Protein AF-A0A5K1JXD9-F1 (afdb_monomer_lite)

Structure (mmCIF, N/CA/C/O backbone):
data_AF-A0A5K1JXD9-F1
#
_entry.id   AF-A0A5K1JXD9-F1
#
loop_
_atom_site.group_PDB
_atom_site.id
_atom_site.type_symbol
_atom_site.label_atom_id
_atom_site.label_alt_id
_atom_site.label_comp_id
_atom_site.label_asym_id
_atom_site.label_entity_id
_atom_site.label_seq_id
_atom_site.pdbx_PDB_ins_code
_atom_site.Cartn_x
_atom_site.Cartn_y
_atom_site.Cartn_z
_atom_site.occupancy
_atom_site.B_iso_or_equiv
_atom_site.auth_seq_id
_atom_site.auth_comp_id
_atom_site.auth_asym_id
_atom_site.auth_atom_id
_atom_site.pdbx_PDB_model_num
ATOM 1 N N . MET A 1 1 ? 23.532 -21.808 -25.597 1.00 54.06 1 MET A N 1
ATOM 2 C CA . MET A 1 1 ? 23.989 -20.660 -26.412 1.00 54.06 1 MET A CA 1
ATOM 3 C C . MET A 1 1 ? 24.816 -19.744 -25.527 1.00 54.06 1 MET A C 1
ATOM 5 O O . MET A 1 1 ? 24.300 -19.252 -24.532 1.00 54.06 1 MET A O 1
ATOM 9 N N . GLN A 1 2 ? 26.101 -19.586 -25.829 1.00 61.72 2 GLN A N 1
ATOM 10 C CA . GLN A 1 2 ? 27.006 -18.708 -25.086 1.00 61.72 2 GLN A CA 1
ATOM 11 C C . GLN A 1 2 ? 26.697 -17.256 -25.489 1.00 61.72 2 GLN A C 1
ATOM 13 O O . GLN A 1 2 ? 26.647 -16.954 -26.680 1.00 61.72 2 GLN A O 1
ATOM 18 N N . ARG A 1 3 ? 26.396 -16.376 -24.523 1.00 70.69 3 ARG A N 1
ATOM 19 C CA . ARG A 1 3 ? 26.079 -14.965 -24.810 1.00 70.69 3 ARG A CA 1
ATOM 20 C C . ARG A 1 3 ? 27.354 -14.232 -25.271 1.00 70.69 3 ARG A C 1
ATOM 22 O O . ARG A 1 3 ? 28.419 -14.519 -24.723 1.00 70.69 3 ARG A O 1
ATOM 29 N N . PRO A 1 4 ? 27.272 -13.290 -26.229 1.00 80.38 4 PRO A N 1
ATOM 30 C CA . PRO A 1 4 ? 28.419 -12.483 -26.642 1.00 80.38 4 PRO A CA 1
ATOM 31 C C . PRO A 1 4 ? 29.090 -11.782 -25.453 1.00 80.38 4 PRO A C 1
ATOM 33 O O . PRO A 1 4 ? 28.401 -11.239 -24.590 1.00 80.38 4 PRO A O 1
ATOM 36 N N . LEU A 1 5 ? 30.429 -11.739 -25.438 1.00 80.62 5 LEU A N 1
ATOM 37 C CA . LEU A 1 5 ? 31.238 -11.077 -24.397 1.00 80.62 5 LEU A CA 1
ATOM 38 C C . LEU A 1 5 ? 30.811 -9.621 -24.147 1.00 80.62 5 LEU A C 1
ATOM 40 O O . LEU A 1 5 ? 30.834 -9.151 -23.017 1.00 80.62 5 LEU A O 1
ATOM 44 N N . GLN A 1 6 ? 30.345 -8.926 -25.185 1.00 80.12 6 GLN A N 1
ATOM 45 C CA . GLN A 1 6 ? 29.863 -7.544 -25.091 1.00 80.12 6 GLN A CA 1
ATOM 46 C C . GLN A 1 6 ? 28.667 -7.382 -24.140 1.00 80.12 6 GLN A C 1
ATOM 48 O O . GLN A 1 6 ? 28.511 -6.328 -23.531 1.00 80.12 6 GLN A O 1
ATOM 53 N N . LEU A 1 7 ? 27.847 -8.424 -23.962 1.00 83.38 7 LEU A N 1
ATOM 54 C CA . LEU A 1 7 ? 26.708 -8.386 -23.042 1.00 83.38 7 LEU A CA 1
ATOM 55 C C . LEU A 1 7 ? 27.128 -8.565 -21.577 1.00 83.38 7 LEU A C 1
ATOM 57 O O . LEU A 1 7 ? 26.349 -8.240 -20.686 1.00 83.38 7 LEU A O 1
ATOM 61 N N . GLN A 1 8 ? 28.349 -9.043 -21.310 1.00 84.00 8 GLN A N 1
ATOM 62 C CA . GLN A 1 8 ? 28.846 -9.202 -19.938 1.00 84.00 8 GLN A CA 1
ATOM 63 C C . GLN A 1 8 ? 29.062 -7.858 -19.233 1.00 84.00 8 GLN A C 1
ATOM 65 O O . GLN A 1 8 ? 28.987 -7.809 -18.010 1.00 84.00 8 GLN A O 1
ATOM 70 N N . ILE A 1 9 ? 29.251 -6.767 -19.985 1.00 88.38 9 ILE A N 1
ATOM 71 C CA . ILE A 1 9 ? 29.409 -5.406 -19.440 1.00 88.38 9 ILE A CA 1
ATOM 72 C C . ILE A 1 9 ? 28.172 -4.988 -18.622 1.00 88.38 9 ILE A C 1
ATOM 74 O O . ILE A 1 9 ? 28.294 -4.246 -17.650 1.00 88.38 9 ILE A O 1
ATOM 78 N N . TYR A 1 10 ? 26.992 -5.516 -18.961 1.00 87.88 10 TYR A N 1
ATOM 79 C CA . TYR A 1 10 ? 25.736 -5.221 -18.265 1.00 87.88 10 TYR A CA 1
ATOM 80 C C . TYR A 1 10 ? 25.494 -6.069 -17.009 1.00 87.88 10 TYR A C 1
ATOM 82 O O . TYR A 1 10 ? 24.549 -5.800 -16.279 1.00 87.88 10 TYR A O 1
ATOM 90 N N . ASN A 1 11 ? 26.352 -7.050 -16.714 1.00 88.25 11 ASN A N 1
ATOM 91 C CA . ASN A 1 11 ? 26.303 -7.824 -15.467 1.00 88.25 11 ASN A CA 1
ATOM 92 C C . ASN A 1 11 ? 27.212 -7.198 -14.397 1.00 88.25 11 ASN A C 1
ATOM 94 O O . ASN A 1 11 ? 27.961 -7.890 -13.708 1.00 88.25 11 ASN A O 1
ATOM 98 N N . THR A 1 12 ? 27.205 -5.872 -14.313 1.00 91.69 12 THR A N 1
ATOM 99 C CA . THR A 1 12 ? 28.016 -5.091 -13.376 1.00 91.69 12 THR A CA 1
ATOM 100 C C . THR A 1 12 ? 27.122 -4.057 -12.692 1.00 91.69 12 THR A C 1
ATOM 102 O O . THR A 1 12 ? 26.125 -3.639 -13.284 1.00 91.69 12 THR A O 1
ATOM 105 N N . PRO A 1 13 ? 27.450 -3.606 -11.469 1.00 90.56 13 PRO A N 1
ATOM 106 C CA . PRO A 1 13 ? 26.684 -2.549 -10.797 1.00 90.56 13 PRO A CA 1
ATOM 107 C C . PRO A 1 13 ? 26.750 -1.204 -11.547 1.00 90.56 13 PRO A C 1
ATOM 109 O O . PRO A 1 13 ? 25.927 -0.318 -11.329 1.00 90.56 13 PRO A O 1
ATOM 112 N N . ASP A 1 14 ? 27.716 -1.069 -12.460 1.00 91.06 14 ASP A N 1
ATOM 113 C CA . ASP A 1 14 ? 27.956 0.098 -13.305 1.00 91.06 14 ASP A CA 1
ATOM 114 C C . ASP A 1 14 ? 27.178 0.099 -14.625 1.00 91.06 14 ASP A C 1
ATOM 116 O O . ASP A 1 14 ? 27.336 1.022 -15.432 1.00 91.06 14 ASP A O 1
ATOM 120 N N . ALA A 1 15 ? 26.354 -0.923 -14.860 1.00 93.38 15 ALA A N 1
ATOM 121 C CA . ALA A 1 15 ? 25.546 -1.024 -16.059 1.00 93.38 15 ALA A CA 1
ATOM 122 C C . ALA A 1 15 ? 24.636 0.204 -16.235 1.00 93.38 15 ALA A C 1
ATOM 124 O O . ALA A 1 15 ? 24.040 0.732 -15.294 1.00 93.38 15 ALA A O 1
ATOM 125 N N . ASP A 1 16 ? 24.516 0.651 -17.482 1.00 94.06 16 ASP A N 1
ATOM 126 C CA . ASP A 1 16 ? 23.660 1.775 -17.837 1.00 94.06 16 ASP A CA 1
ATOM 127 C C . ASP A 1 16 ? 22.189 1.330 -17.912 1.00 94.06 16 ASP A C 1
ATOM 129 O O . ASP A 1 16 ? 21.754 0.731 -18.901 1.00 94.06 16 ASP A O 1
ATOM 133 N N . VAL A 1 17 ? 21.435 1.610 -16.845 1.00 94.88 17 VAL A N 1
ATOM 134 C CA . VAL A 1 17 ? 20.018 1.243 -16.713 1.00 94.88 17 VAL A CA 1
ATOM 135 C C . VAL A 1 17 ? 19.140 1.921 -17.769 1.00 94.88 17 VAL A C 1
ATOM 137 O O . VAL A 1 17 ? 18.267 1.265 -18.334 1.00 94.88 17 VAL A O 1
ATOM 140 N N . GLU A 1 18 ? 19.392 3.186 -18.109 1.00 95.44 18 GLU A N 1
ATOM 141 C CA . GLU A 1 18 ? 18.625 3.905 -19.142 1.00 95.44 18 GLU A CA 1
ATOM 142 C C . GLU A 1 18 ? 18.765 3.238 -20.512 1.00 95.44 18 GLU A C 1
ATOM 144 O O . GLU A 1 18 ? 17.800 3.078 -21.273 1.00 95.44 18 GLU A O 1
ATOM 149 N N . ARG A 1 19 ? 19.980 2.773 -20.809 1.00 95.75 19 ARG A N 1
ATOM 150 C CA . ARG A 1 19 ? 20.248 2.005 -22.020 1.00 95.75 19 ARG A CA 1
ATOM 151 C C . ARG A 1 19 ? 19.562 0.641 -21.993 1.00 95.75 19 ARG A C 1
ATOM 153 O O . ARG A 1 19 ? 19.026 0.240 -23.023 1.00 95.75 19 ARG A O 1
ATOM 160 N N . LEU A 1 20 ? 19.546 -0.057 -20.855 1.00 96.62 20 LEU A N 1
ATOM 161 C CA . LEU A 1 20 ? 18.829 -1.332 -20.713 1.00 96.62 20 LEU A CA 1
ATOM 162 C C . LEU A 1 20 ? 17.314 -1.168 -20.909 1.00 96.62 20 LEU A C 1
ATOM 164 O O . LEU A 1 20 ? 16.728 -1.955 -21.650 1.00 96.62 20 LEU A O 1
ATOM 168 N N . LEU A 1 21 ? 16.705 -0.121 -20.337 1.00 97.44 21 LEU A N 1
ATOM 169 C CA . LEU A 1 21 ? 15.290 0.217 -20.552 1.00 97.44 21 LEU A CA 1
ATOM 170 C C . LEU A 1 21 ? 14.991 0.443 -22.039 1.00 97.44 21 LEU A C 1
ATOM 172 O O . LEU A 1 21 ? 14.072 -0.156 -22.591 1.00 97.44 21 LEU A O 1
ATOM 176 N N . THR A 1 22 ? 15.827 1.235 -22.712 1.00 97.75 22 THR A N 1
ATOM 177 C CA . THR A 1 22 ? 15.676 1.518 -24.148 1.00 97.75 22 THR A CA 1
ATOM 178 C C . THR A 1 22 ? 15.816 0.250 -25.000 1.00 97.75 22 THR A C 1
ATOM 180 O O . THR A 1 22 ? 15.078 0.057 -25.967 1.00 97.75 22 THR A O 1
ATOM 183 N N . ILE A 1 23 ? 16.757 -0.641 -24.658 1.00 96.94 23 ILE A N 1
ATOM 184 C CA . ILE A 1 23 ? 16.921 -1.924 -25.356 1.00 96.94 23 ILE A CA 1
ATOM 185 C C . ILE A 1 23 ? 15.680 -2.800 -25.158 1.00 96.94 23 ILE A C 1
ATOM 187 O O . ILE A 1 23 ? 15.204 -3.379 -26.134 1.00 96.94 23 ILE A O 1
ATOM 191 N N . ALA A 1 24 ? 15.142 -2.886 -23.940 1.00 98.00 24 ALA A N 1
ATOM 192 C CA . ALA A 1 24 ? 13.935 -3.656 -23.653 1.00 98.00 24 ALA A CA 1
ATOM 193 C C . ALA A 1 24 ? 12.730 -3.151 -24.466 1.00 98.00 24 ALA A C 1
ATOM 195 O O . ALA A 1 24 ? 12.113 -3.928 -25.191 1.00 98.00 24 ALA A O 1
ATOM 196 N N . GLU A 1 25 ? 12.467 -1.840 -24.460 1.00 97.94 25 GLU A N 1
ATOM 197 C CA . GLU A 1 25 ? 11.389 -1.222 -25.249 1.00 97.94 25 GLU A CA 1
ATOM 198 C C . GLU A 1 25 ? 11.527 -1.518 -26.752 1.00 97.94 25 GLU A C 1
ATOM 200 O O . GLU A 1 25 ? 10.571 -1.920 -27.419 1.00 97.94 25 GLU A O 1
ATOM 205 N N . MET A 1 26 ? 12.733 -1.348 -27.300 1.00 98.12 26 MET A N 1
ATOM 206 C CA . MET A 1 26 ? 12.994 -1.579 -28.722 1.00 98.12 26 MET A CA 1
ATOM 207 C C . MET A 1 26 ? 12.864 -3.057 -29.093 1.00 98.12 26 MET A C 1
ATOM 209 O O . MET A 1 26 ? 12.275 -3.390 -30.119 1.00 98.12 26 MET A O 1
ATOM 213 N N . THR A 1 27 ? 13.404 -3.956 -28.275 1.00 97.69 27 THR A N 1
ATOM 214 C CA . THR A 1 27 ? 13.341 -5.400 -28.540 1.00 97.69 27 THR A CA 1
ATOM 215 C C . THR A 1 27 ? 11.920 -5.937 -28.430 1.00 97.69 27 THR A C 1
ATOM 217 O O . THR A 1 27 ? 11.535 -6.723 -29.293 1.00 97.69 27 THR A O 1
ATOM 220 N N . ASN A 1 28 ? 11.117 -5.434 -27.489 1.00 97.69 28 ASN A N 1
ATOM 221 C CA . ASN A 1 28 ? 9.684 -5.714 -27.408 1.00 97.69 28 ASN A CA 1
ATOM 222 C C . ASN A 1 28 ? 8.941 -5.220 -28.663 1.00 97.69 28 ASN A C 1
ATOM 224 O O . ASN A 1 28 ? 8.244 -5.997 -29.319 1.00 97.69 28 ASN A O 1
ATOM 228 N N . LYS A 1 29 ? 9.182 -3.967 -29.082 1.00 97.62 29 LYS A N 1
ATOM 229 C CA . LYS A 1 29 ? 8.569 -3.365 -30.281 1.00 97.62 29 LYS A CA 1
ATOM 230 C C . LYS A 1 29 ? 8.824 -4.159 -31.568 1.00 97.62 29 LYS A C 1
ATOM 232 O O . LYS A 1 29 ? 7.961 -4.191 -32.441 1.00 97.62 29 LYS A O 1
ATOM 237 N N . TYR A 1 30 ? 10.003 -4.764 -31.707 1.00 97.94 30 TYR A N 1
ATOM 238 C CA . TYR A 1 30 ? 10.383 -5.560 -32.883 1.00 97.94 30 TYR A CA 1
ATOM 239 C C . TYR A 1 30 ? 10.316 -7.079 -32.649 1.00 97.94 30 TYR A C 1
ATOM 241 O O . TYR A 1 30 ? 10.797 -7.844 -33.483 1.00 97.94 30 TYR A O 1
ATOM 249 N N . HIS A 1 31 ? 9.714 -7.527 -31.543 1.00 96.75 31 HIS A N 1
ATOM 250 C CA . HIS A 1 31 ? 9.518 -8.940 -31.198 1.00 96.75 31 HIS A CA 1
ATOM 251 C C . HIS A 1 31 ? 10.809 -9.780 -31.102 1.00 96.75 31 HIS A C 1
ATOM 253 O O . HIS A 1 31 ? 10.821 -10.979 -31.392 1.00 96.75 31 HIS A O 1
ATOM 259 N N . PHE A 1 32 ? 11.908 -9.185 -30.639 1.00 97.38 32 PHE A N 1
ATOM 260 C CA . PHE A 1 32 ? 13.156 -9.894 -30.345 1.00 97.38 32 PHE A CA 1
ATOM 261 C C . PHE A 1 32 ? 13.137 -10.510 -28.936 1.00 97.38 32 PHE A C 1
ATOM 263 O O . PHE A 1 32 ? 13.929 -10.133 -28.072 1.00 97.38 32 PHE A O 1
ATOM 270 N N . VAL A 1 33 ? 12.264 -11.500 -28.722 1.00 96.50 33 VAL A N 1
ATOM 271 C CA . VAL A 1 33 ? 11.938 -12.086 -27.401 1.00 96.50 33 VAL A CA 1
ATOM 272 C C . VAL A 1 33 ? 13.172 -12.493 -26.583 1.00 96.50 33 VAL A C 1
ATOM 274 O O . VAL A 1 33 ? 13.239 -12.242 -25.383 1.00 96.50 33 VAL A O 1
ATOM 277 N N . SER A 1 34 ? 14.189 -13.097 -27.209 1.00 95.38 34 SER A N 1
ATOM 278 C CA . SER A 1 34 ? 15.403 -13.518 -26.492 1.00 95.38 34 SER A CA 1
ATOM 279 C C . SER A 1 34 ? 16.238 -12.344 -25.973 1.00 95.38 34 SER A C 1
ATOM 281 O O . SER A 1 34 ? 16.885 -12.465 -24.934 1.00 95.38 34 SER A O 1
ATOM 283 N N . PHE A 1 35 ? 16.258 -11.228 -26.708 1.00 95.75 35 PHE A N 1
ATOM 284 C CA . PHE A 1 35 ? 16.981 -10.019 -26.314 1.00 95.75 35 PHE A CA 1
ATOM 285 C C . PHE A 1 35 ? 16.186 -9.201 -25.301 1.00 95.75 35 PHE A C 1
ATOM 287 O O . PHE A 1 35 ? 16.785 -8.661 -24.378 1.00 95.75 35 PHE A O 1
ATOM 294 N N . GLU A 1 36 ? 14.862 -9.171 -25.435 1.00 97.25 36 GLU A N 1
ATOM 295 C CA . GLU A 1 36 ? 13.955 -8.571 -24.457 1.00 97.25 36 GLU A CA 1
ATOM 296 C C . GLU A 1 36 ? 14.106 -9.248 -23.092 1.00 97.25 36 GLU A C 1
ATOM 298 O O . GLU A 1 36 ? 14.451 -8.590 -22.113 1.00 97.25 36 GLU A O 1
ATOM 303 N N . ALA A 1 37 ? 13.965 -10.578 -23.038 1.00 96.56 37 ALA A N 1
ATOM 304 C CA . ALA A 1 37 ? 14.135 -11.341 -21.802 1.00 96.56 37 ALA A CA 1
ATOM 305 C C . ALA A 1 37 ? 15.523 -11.116 -21.180 1.00 96.56 37 ALA A C 1
ATOM 307 O O . ALA A 1 37 ? 15.643 -10.893 -19.978 1.00 96.56 37 ALA A O 1
ATOM 308 N N . TRP A 1 38 ? 16.576 -11.098 -22.008 1.00 95.56 38 TRP A N 1
ATOM 309 C CA . TRP A 1 38 ? 17.929 -10.787 -21.550 1.00 95.56 38 TRP A CA 1
ATOM 310 C C . TRP A 1 38 ? 18.044 -9.382 -20.945 1.00 95.56 38 TRP A C 1
ATOM 312 O O . TRP A 1 38 ? 18.648 -9.233 -19.883 1.00 95.56 38 TRP A O 1
ATOM 322 N N . ALA A 1 39 ? 17.503 -8.364 -21.618 1.00 97.06 39 ALA A N 1
ATOM 323 C CA . ALA A 1 39 ? 17.591 -6.978 -21.172 1.00 97.06 39 ALA A CA 1
ATOM 324 C C . ALA A 1 39 ? 16.844 -6.778 -19.848 1.00 97.06 39 ALA A C 1
ATOM 326 O O . ALA A 1 39 ? 17.365 -6.114 -18.955 1.00 97.06 39 ALA A O 1
ATOM 327 N N . MET A 1 40 ? 15.676 -7.407 -19.697 1.00 97.88 40 MET A N 1
ATOM 328 C CA . MET A 1 40 ? 14.877 -7.349 -18.473 1.00 97.88 40 MET A CA 1
ATOM 329 C C . MET A 1 40 ? 15.530 -8.089 -17.301 1.00 97.88 40 MET A C 1
ATOM 331 O O . MET A 1 40 ? 15.563 -7.551 -16.194 1.00 97.88 40 MET A O 1
ATOM 335 N N . ASP A 1 41 ? 16.118 -9.266 -17.540 1.00 96.69 41 ASP A N 1
ATOM 336 C CA . ASP A 1 41 ? 16.895 -9.988 -16.525 1.00 96.69 41 ASP A CA 1
ATOM 337 C C . ASP A 1 41 ? 18.116 -9.168 -16.076 1.00 96.69 41 ASP A C 1
ATOM 339 O O . ASP A 1 41 ? 18.390 -9.052 -14.882 1.00 96.69 41 ASP A O 1
ATOM 343 N N . ALA A 1 42 ? 18.857 -8.585 -17.026 1.00 96.06 42 ALA A N 1
ATOM 344 C CA . ALA A 1 42 ? 20.017 -7.747 -16.727 1.00 96.06 42 ALA A CA 1
ATOM 345 C C . ALA A 1 42 ? 19.608 -6.505 -15.925 1.00 96.06 42 ALA A C 1
ATOM 347 O O . ALA A 1 42 ? 20.222 -6.206 -14.903 1.00 96.06 42 ALA A O 1
ATOM 348 N N . LEU A 1 43 ? 18.533 -5.831 -16.342 1.00 96.81 43 LEU A N 1
ATOM 349 C CA . LEU A 1 43 ? 17.961 -4.691 -15.634 1.00 96.81 43 LEU A CA 1
ATOM 350 C C . LEU A 1 43 ? 17.596 -5.057 -14.193 1.00 96.81 43 LEU A C 1
ATOM 352 O O . LEU A 1 43 ? 18.028 -4.371 -13.269 1.00 96.81 43 LEU A O 1
ATOM 356 N N . TYR A 1 44 ? 16.856 -6.152 -14.001 1.00 97.12 44 TYR A N 1
ATOM 357 C CA . TYR A 1 44 ? 16.471 -6.636 -12.678 1.00 97.12 44 TYR A CA 1
ATOM 358 C C . TYR A 1 44 ? 17.693 -6.909 -11.797 1.00 97.12 44 TYR A C 1
ATOM 360 O O . TYR A 1 44 ? 17.757 -6.400 -10.683 1.00 97.12 44 TYR A O 1
ATOM 368 N N . ASN A 1 45 ? 18.690 -7.636 -12.308 1.00 95.38 45 ASN A N 1
ATOM 369 C CA . ASN A 1 45 ? 19.893 -7.983 -11.548 1.00 95.38 45 ASN A CA 1
ATOM 370 C C . ASN A 1 45 ? 20.706 -6.752 -11.122 1.00 95.38 45 ASN A C 1
ATOM 372 O O . ASN A 1 45 ? 21.289 -6.741 -10.036 1.00 95.38 45 ASN A O 1
ATOM 376 N N . VAL A 1 46 ? 20.760 -5.724 -11.976 1.00 95.06 46 VAL A N 1
ATOM 377 C CA . VAL A 1 46 ? 21.454 -4.466 -11.677 1.00 95.06 46 VAL A CA 1
ATOM 378 C C . VAL A 1 46 ? 20.730 -3.724 -10.563 1.00 95.06 46 VAL A C 1
ATOM 380 O O . VAL A 1 46 ? 21.366 -3.365 -9.577 1.00 95.06 46 VAL A O 1
ATOM 383 N N . ILE A 1 47 ? 19.413 -3.530 -10.669 1.00 95.38 47 ILE A N 1
ATOM 384 C CA . ILE A 1 47 ? 18.669 -2.742 -9.676 1.00 95.38 47 ILE A CA 1
ATOM 385 C C . ILE A 1 47 ? 18.427 -3.491 -8.362 1.00 95.38 47 ILE A C 1
ATOM 387 O O . ILE A 1 47 ? 18.334 -2.859 -7.315 1.00 95.38 47 ILE A O 1
ATOM 391 N N . SER A 1 48 ? 18.341 -4.826 -8.395 1.00 95.06 48 SER A N 1
ATOM 392 C CA . SER A 1 48 ? 18.182 -5.656 -7.196 1.00 95.06 48 SER A CA 1
ATOM 393 C C . SER A 1 48 ? 19.484 -5.789 -6.407 1.00 95.06 48 SER A C 1
ATOM 395 O O . SER A 1 48 ? 19.504 -6.397 -5.340 1.00 95.06 48 SER A O 1
ATOM 397 N N . GLY A 1 49 ? 20.587 -5.281 -6.961 1.00 93.44 49 GL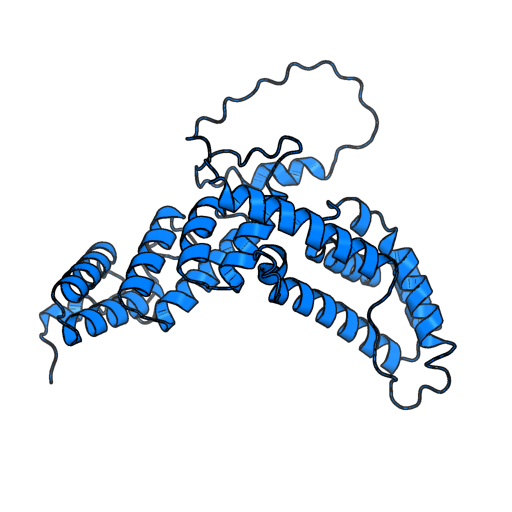Y A N 1
ATOM 398 C CA . GLY A 1 49 ? 21.912 -5.344 -6.371 1.00 93.44 49 GLY A CA 1
ATOM 399 C C . GLY A 1 49 ? 22.568 -6.726 -6.418 1.00 93.44 49 GLY A C 1
ATOM 400 O O . GLY A 1 49 ? 23.473 -6.998 -5.630 1.00 93.44 49 GLY A O 1
ATOM 401 N N . LEU A 1 50 ? 22.154 -7.613 -7.337 1.00 93.06 50 LEU A N 1
ATOM 402 C CA . LEU A 1 50 ? 22.726 -8.965 -7.449 1.00 93.06 50 LEU A CA 1
ATOM 403 C C . LEU A 1 50 ? 24.238 -8.930 -7.739 1.00 93.06 50 LEU A C 1
ATOM 405 O O . LEU A 1 50 ? 24.976 -9.826 -7.333 1.00 93.06 50 LEU A O 1
ATOM 409 N N . HIS A 1 51 ? 24.700 -7.887 -8.430 1.00 90.19 51 HIS A N 1
ATOM 410 C CA . HIS A 1 51 ? 26.105 -7.688 -8.793 1.00 90.19 51 HIS A CA 1
ATOM 411 C C . HIS A 1 51 ? 26.833 -6.654 -7.914 1.00 90.19 51 HIS A C 1
ATOM 413 O O . HIS A 1 51 ? 27.957 -6.273 -8.231 1.00 90.19 51 HIS A O 1
ATOM 419 N N . GLY A 1 52 ? 26.222 -6.209 -6.812 1.00 91.75 52 GLY A N 1
ATOM 420 C CA . GLY A 1 52 ? 26.741 -5.155 -5.935 1.00 91.75 52 GLY A CA 1
ATOM 421 C C . GLY A 1 52 ? 25.754 -4.001 -5.776 1.00 91.75 52 GLY A C 1
ATOM 422 O O . GLY A 1 52 ? 24.669 -4.025 -6.347 1.00 91.75 52 GLY A O 1
ATOM 423 N N . THR A 1 53 ? 26.114 -2.983 -4.994 1.00 89.94 53 THR A N 1
ATOM 424 C CA . THR A 1 53 ? 25.250 -1.811 -4.796 1.00 89.94 53 THR A CA 1
ATOM 425 C C . THR A 1 53 ? 25.047 -1.073 -6.125 1.00 89.94 53 THR A C 1
ATOM 427 O O . THR A 1 53 ? 26.051 -0.696 -6.741 1.00 89.94 53 THR A O 1
ATOM 430 N N . PRO A 1 54 ? 23.797 -0.849 -6.573 1.00 89.56 54 PRO A N 1
ATOM 431 C CA . PRO A 1 54 ? 23.528 -0.039 -7.755 1.00 89.56 54 PRO A CA 1
ATOM 432 C C . PRO A 1 54 ? 24.125 1.361 -7.592 1.00 89.56 54 PRO A C 1
ATOM 434 O O . PRO A 1 54 ? 24.321 1.843 -6.477 1.00 89.56 54 PRO A O 1
ATOM 437 N N . ARG A 1 55 ? 24.381 2.060 -8.701 1.00 88.06 55 ARG A N 1
ATOM 438 C CA . ARG A 1 55 ? 24.726 3.488 -8.630 1.00 88.06 55 ARG A CA 1
ATOM 439 C C . ARG A 1 55 ? 23.630 4.253 -7.888 1.00 88.06 55 ARG A C 1
ATOM 441 O O . ARG A 1 55 ? 22.456 4.000 -8.131 1.00 88.06 55 ARG A O 1
ATOM 448 N N . ALA A 1 56 ? 24.006 5.250 -7.085 1.00 85.56 56 ALA A N 1
ATOM 449 C CA . ALA A 1 56 ? 23.079 6.024 -6.248 1.00 85.56 56 ALA A CA 1
ATOM 450 C C . ALA A 1 56 ? 21.850 6.580 -7.000 1.00 85.56 56 ALA A C 1
ATOM 452 O O . ALA A 1 56 ? 20.768 6.683 -6.436 1.00 85.56 56 ALA A O 1
ATOM 453 N N . GLN A 1 57 ? 21.999 6.907 -8.287 1.00 83.94 57 GLN A N 1
ATOM 454 C CA . GLN A 1 57 ? 20.910 7.380 -9.153 1.00 83.94 57 GLN A CA 1
ATOM 455 C C . GLN A 1 57 ? 19.871 6.300 -9.522 1.00 83.94 57 GLN A C 1
ATOM 457 O O . GLN A 1 57 ? 18.745 6.635 -9.874 1.00 83.94 57 GLN A O 1
ATOM 462 N N . TYR A 1 58 ? 20.251 5.023 -9.452 1.00 86.00 58 TYR A N 1
ATOM 463 C CA . TYR A 1 58 ? 19.419 3.853 -9.757 1.00 86.00 58 TYR A CA 1
ATOM 464 C C . TYR A 1 58 ? 18.998 3.083 -8.503 1.00 86.00 58 TYR A C 1
ATOM 466 O O . TYR A 1 58 ? 18.267 2.098 -8.594 1.00 86.00 58 TYR A O 1
ATOM 474 N N . GLU A 1 59 ? 19.449 3.516 -7.325 1.00 91.06 59 GLU A N 1
ATOM 475 C CA . GLU A 1 59 ? 18.946 2.992 -6.065 1.00 91.06 59 GLU A CA 1
ATOM 476 C C . GLU A 1 59 ? 17.462 3.348 -5.944 1.00 91.06 59 GLU A C 1
ATOM 478 O O . GLU A 1 59 ? 17.083 4.519 -5.830 1.00 91.06 59 GLU A O 1
ATOM 483 N N . LEU A 1 60 ? 16.606 2.323 -5.934 1.00 90.69 60 LEU A N 1
ATOM 484 C CA . LEU A 1 60 ? 15.156 2.510 -5.839 1.00 90.69 60 LEU A CA 1
ATOM 485 C C . LEU A 1 60 ? 14.744 3.282 -4.583 1.00 90.69 60 LEU A C 1
ATOM 487 O O . LEU A 1 60 ? 13.722 3.956 -4.617 1.00 90.69 60 LEU A O 1
ATOM 491 N N . GLY A 1 61 ? 15.564 3.250 -3.527 1.00 89.19 61 GLY A N 1
ATOM 492 C CA . GLY A 1 61 ? 15.379 4.015 -2.294 1.00 89.19 61 GLY A CA 1
ATOM 493 C C . GLY A 1 61 ? 15.603 5.528 -2.414 1.00 89.19 61 GLY A C 1
ATOM 494 O O . GLY A 1 61 ? 15.272 6.246 -1.482 1.00 89.19 61 GLY A O 1
ATOM 495 N N . ARG A 1 62 ? 16.193 6.026 -3.511 1.00 89.00 62 ARG A N 1
ATOM 496 C CA . ARG A 1 62 ? 16.571 7.449 -3.667 1.00 89.00 62 ARG A CA 1
ATOM 497 C C . ARG A 1 62 ? 16.189 8.067 -5.011 1.00 89.00 62 ARG A C 1
ATOM 499 O O . ARG A 1 62 ? 16.337 9.272 -5.195 1.00 89.00 62 ARG A O 1
ATOM 506 N N . CYS A 1 63 ? 15.728 7.261 -5.961 1.00 90.44 63 CYS A N 1
ATOM 507 C CA . CYS A 1 63 ? 15.357 7.725 -7.295 1.00 90.44 63 CYS A CA 1
ATOM 508 C C . CYS A 1 63 ? 14.083 8.598 -7.299 1.00 90.44 63 CYS A C 1
ATOM 510 O O . CYS A 1 63 ? 13.346 8.665 -6.317 1.00 90.44 63 CYS A O 1
ATOM 512 N N . LEU A 1 64 ? 13.804 9.271 -8.413 1.00 90.62 64 LEU A N 1
ATOM 513 C CA . LEU A 1 64 ? 12.599 10.094 -8.570 1.00 90.62 64 LEU A CA 1
ATOM 514 C C . LEU A 1 64 ? 11.370 9.236 -8.914 1.00 90.62 64 LEU A C 1
ATOM 516 O O . LEU A 1 64 ? 11.500 8.204 -9.579 1.00 90.62 64 LEU A O 1
ATOM 520 N N . SER A 1 65 ? 10.168 9.701 -8.564 1.00 90.44 65 SER A N 1
ATOM 521 C CA . SER A 1 65 ? 8.901 9.019 -8.873 1.00 90.44 65 SER A CA 1
ATOM 522 C C . SER A 1 65 ? 8.724 8.788 -10.376 1.00 90.44 65 SER A C 1
ATOM 524 O O . SER A 1 65 ? 8.271 7.727 -10.806 1.00 90.44 65 SER A O 1
ATOM 526 N N . MET A 1 66 ? 9.131 9.757 -11.205 1.00 89.19 66 MET A N 1
ATOM 527 C CA . MET A 1 66 ? 9.090 9.633 -12.669 1.00 89.19 66 MET A CA 1
ATOM 528 C C . MET A 1 66 ? 9.943 8.471 -13.196 1.00 89.19 66 MET A C 1
ATOM 530 O O . MET A 1 66 ? 9.601 7.851 -14.202 1.00 89.19 66 MET A O 1
ATOM 534 N N . TRP A 1 67 ? 11.043 8.158 -12.510 1.00 92.12 67 TRP A N 1
ATOM 535 C CA . TRP A 1 67 ? 11.930 7.071 -12.898 1.00 92.12 67 TRP A CA 1
ATOM 536 C C . TRP A 1 67 ? 11.331 5.718 -12.520 1.00 92.12 67 TRP A C 1
ATOM 538 O O . TRP A 1 67 ? 11.286 4.817 -13.356 1.00 92.12 67 TRP A O 1
ATOM 548 N N . MET A 1 68 ? 10.763 5.605 -11.313 1.00 94.94 68 MET A N 1
ATOM 549 C CA . MET A 1 68 ? 10.009 4.415 -10.902 1.00 94.94 68 MET A CA 1
ATOM 550 C C . MET A 1 68 ? 8.820 4.153 -11.832 1.00 94.94 68 MET A C 1
ATOM 552 O O . MET A 1 68 ? 8.583 3.003 -12.209 1.00 94.94 68 MET A O 1
ATOM 556 N N . LYS A 1 69 ? 8.129 5.218 -12.274 1.00 94.94 69 LYS A N 1
ATOM 557 C CA . LYS A 1 69 ? 7.056 5.134 -13.276 1.00 94.94 69 LYS A CA 1
ATOM 558 C C . LYS A 1 69 ? 7.554 4.469 -14.549 1.00 94.94 69 LYS A C 1
ATOM 560 O O . LYS A 1 69 ? 6.986 3.463 -14.963 1.00 94.94 69 LYS A O 1
ATOM 565 N N . ARG A 1 70 ? 8.631 4.999 -15.134 1.00 95.44 70 ARG A N 1
ATOM 566 C CA . ARG A 1 70 ? 9.206 4.461 -16.371 1.00 95.44 70 ARG A CA 1
ATOM 567 C C . ARG A 1 70 ? 9.623 3.000 -16.211 1.00 95.44 70 ARG A C 1
ATOM 569 O O . ARG A 1 70 ? 9.353 2.186 -17.086 1.00 95.44 70 ARG A O 1
ATOM 576 N N . LEU A 1 71 ? 10.241 2.655 -15.083 1.00 96.56 71 LEU A N 1
ATOM 577 C CA . LEU A 1 71 ? 10.664 1.287 -14.788 1.00 96.56 71 LEU A CA 1
ATOM 578 C C . LEU A 1 71 ? 9.480 0.313 -14.736 1.00 96.56 71 LEU A C 1
ATOM 580 O O . LEU A 1 71 ? 9.547 -0.752 -15.351 1.00 96.56 71 LEU A O 1
ATOM 584 N N . LEU A 1 72 ? 8.383 0.688 -14.065 1.00 96.81 72 LEU A N 1
ATOM 585 C CA . LEU A 1 72 ? 7.149 -0.104 -14.065 1.00 96.81 72 LEU A CA 1
ATOM 586 C C . LEU A 1 72 ? 6.499 -0.172 -15.449 1.00 96.81 72 LEU A C 1
ATOM 588 O O . LEU A 1 72 ? 6.023 -1.237 -15.826 1.00 96.81 72 LEU A O 1
ATOM 592 N N . GLU A 1 73 ? 6.484 0.921 -16.215 1.00 96.94 73 GLU A N 1
ATOM 593 C CA . GLU A 1 73 ? 5.911 0.941 -17.567 1.00 96.94 73 GLU A CA 1
ATOM 594 C C . GLU A 1 73 ? 6.630 -0.032 -18.504 1.00 96.94 73 GLU A C 1
ATOM 596 O O . GLU A 1 73 ? 5.972 -0.817 -19.188 1.00 96.94 73 GLU A O 1
ATOM 601 N N . VAL A 1 74 ? 7.966 -0.044 -18.491 1.00 97.94 74 VAL A N 1
ATOM 602 C CA . VAL A 1 74 ? 8.760 -0.988 -19.292 1.00 97.94 74 VAL A CA 1
ATOM 603 C C . VAL A 1 74 ? 8.596 -2.420 -18.781 1.00 97.94 74 VAL A C 1
ATOM 605 O O . VAL A 1 74 ? 8.443 -3.343 -19.582 1.00 97.94 74 VAL A O 1
ATOM 608 N N . ALA A 1 75 ? 8.563 -2.622 -17.459 1.00 97.75 75 ALA A N 1
ATOM 609 C CA . ALA A 1 75 ? 8.311 -3.936 -16.869 1.00 97.75 75 ALA A CA 1
ATOM 610 C C . ALA A 1 75 ? 6.940 -4.500 -17.264 1.00 97.75 75 ALA A C 1
ATOM 612 O O . ALA A 1 75 ? 6.837 -5.686 -17.580 1.00 97.75 75 ALA A O 1
ATOM 613 N N . LEU A 1 76 ? 5.908 -3.654 -17.279 1.00 97.06 76 LEU A N 1
ATOM 614 C CA . LEU A 1 76 ? 4.555 -4.011 -17.693 1.00 97.06 76 LEU A CA 1
ATOM 615 C C . LEU A 1 76 ? 4.497 -4.317 -19.194 1.00 97.06 76 LEU A C 1
ATOM 617 O O . LEU A 1 76 ? 3.936 -5.341 -19.580 1.00 97.06 76 LEU A O 1
ATOM 621 N N . LEU A 1 77 ? 5.121 -3.474 -20.026 1.00 97.31 77 LEU A N 1
ATOM 622 C CA . LEU A 1 77 ? 5.205 -3.660 -21.478 1.00 97.31 77 LEU A CA 1
ATOM 623 C C . LEU A 1 77 ? 5.838 -5.012 -21.845 1.00 97.31 77 LEU A C 1
ATOM 625 O O . LEU A 1 77 ? 5.320 -5.724 -22.704 1.00 97.31 77 LEU A O 1
ATOM 629 N N . CYS A 1 78 ? 6.916 -5.380 -21.151 1.00 97.75 78 CYS A N 1
ATOM 630 C CA . CYS A 1 78 ? 7.646 -6.632 -21.370 1.00 97.75 78 CYS A CA 1
ATOM 631 C C . CYS A 1 78 ? 7.111 -7.808 -20.527 1.00 97.75 78 CYS A C 1
ATOM 633 O O . CYS A 1 78 ? 7.726 -8.872 -20.481 1.00 97.75 78 CYS A O 1
ATOM 635 N N . GLN A 1 79 ? 6.003 -7.620 -19.798 1.00 96.81 79 GLN A N 1
ATOM 636 C CA . GLN A 1 79 ? 5.378 -8.625 -18.921 1.00 96.81 79 GLN A CA 1
ATOM 637 C C . GLN A 1 79 ? 6.343 -9.264 -17.898 1.00 96.81 79 GLN A C 1
ATOM 639 O O . GLN A 1 79 ? 6.189 -10.420 -17.493 1.00 96.81 79 GLN A O 1
ATOM 644 N N . HIS A 1 80 ? 7.349 -8.515 -17.440 1.00 97.69 80 HIS A N 1
ATOM 645 C CA . HIS A 1 80 ? 8.385 -9.023 -16.545 1.00 97.69 80 HIS A CA 1
ATOM 646 C C . HIS A 1 80 ? 7.969 -8.896 -15.067 1.00 97.69 80 HIS A C 1
ATOM 648 O O . HIS A 1 80 ? 8.336 -7.954 -14.357 1.00 97.69 80 HIS A O 1
ATOM 654 N N . THR A 1 81 ? 7.216 -9.885 -14.583 1.00 96.94 81 THR A N 1
ATOM 655 C CA . THR A 1 81 ? 6.548 -9.875 -13.265 1.00 96.94 81 THR A CA 1
ATOM 656 C C . THR A 1 81 ? 7.482 -9.694 -12.066 1.00 96.94 81 THR A C 1
ATOM 658 O O . THR A 1 81 ? 7.136 -8.977 -11.132 1.00 96.94 81 THR A O 1
ATOM 661 N N . LYS A 1 82 ? 8.686 -10.283 -12.080 1.00 97.19 82 LYS A N 1
ATOM 662 C CA . LYS A 1 82 ? 9.656 -10.138 -10.974 1.00 97.19 82 LYS A CA 1
ATOM 663 C C . LYS A 1 82 ? 10.086 -8.688 -10.773 1.00 97.19 82 LYS A C 1
ATOM 665 O O . LYS A 1 82 ? 10.172 -8.217 -9.645 1.00 97.19 82 LYS A O 1
ATOM 670 N N . LEU A 1 83 ? 10.346 -7.999 -11.883 1.00 96.94 83 LEU A N 1
ATOM 671 C CA . LEU A 1 83 ? 10.751 -6.598 -11.865 1.00 96.94 83 LEU A CA 1
ATOM 672 C C . LEU A 1 83 ? 9.576 -5.710 -11.468 1.00 96.94 83 LEU A C 1
ATOM 674 O O . LEU A 1 83 ? 9.736 -4.830 -10.631 1.00 96.94 83 LEU A O 1
ATOM 678 N N . LEU A 1 84 ? 8.403 -5.988 -12.039 1.00 97.06 84 LEU A N 1
ATOM 679 C CA . LEU A 1 84 ? 7.167 -5.284 -11.731 1.00 97.06 84 LEU A CA 1
ATOM 680 C C . LEU A 1 84 ? 6.878 -5.301 -10.220 1.00 97.06 84 LEU A C 1
ATOM 682 O O . LEU A 1 84 ? 6.725 -4.245 -9.615 1.00 97.06 84 LEU A O 1
ATOM 686 N N . ASN A 1 85 ? 6.884 -6.488 -9.604 1.00 96.88 85 ASN A N 1
ATOM 687 C CA . ASN A 1 85 ? 6.628 -6.646 -8.172 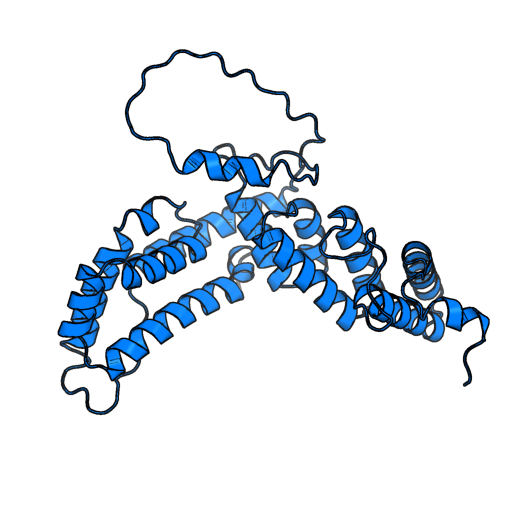1.00 96.88 85 ASN A CA 1
ATOM 688 C C . ASN A 1 85 ? 7.703 -5.959 -7.325 1.00 96.88 85 ASN A C 1
ATOM 690 O O . ASN A 1 85 ? 7.369 -5.244 -6.388 1.00 96.88 85 ASN A O 1
ATOM 694 N N . TYR A 1 86 ? 8.981 -6.121 -7.684 1.00 97.12 86 TYR A N 1
ATOM 695 C CA . TYR A 1 86 ? 10.087 -5.528 -6.935 1.00 97.12 86 TYR A CA 1
ATOM 696 C C . TYR A 1 86 ? 10.041 -3.994 -6.932 1.00 97.12 86 TYR A C 1
ATOM 698 O O . TYR A 1 86 ? 10.206 -3.367 -5.889 1.00 97.12 86 TYR A O 1
ATOM 706 N N . VAL A 1 87 ? 9.786 -3.371 -8.086 1.00 97.12 87 VAL A N 1
ATOM 707 C CA . VAL A 1 87 ? 9.680 -1.908 -8.173 1.00 97.12 87 VAL A CA 1
ATOM 708 C C . VAL A 1 87 ? 8.424 -1.416 -7.457 1.00 97.12 87 VAL A C 1
ATOM 710 O O . VAL A 1 87 ? 8.495 -0.404 -6.766 1.00 97.12 87 VAL A O 1
ATOM 713 N N . ALA A 1 88 ? 7.296 -2.121 -7.586 1.00 97.38 88 ALA A N 1
ATOM 714 C CA . ALA A 1 88 ? 6.054 -1.750 -6.916 1.00 97.38 88 ALA A CA 1
ATOM 715 C C . ALA A 1 88 ? 6.180 -1.809 -5.386 1.00 97.38 88 ALA A C 1
ATOM 717 O O . ALA A 1 88 ? 5.805 -0.845 -4.727 1.00 97.38 88 ALA A O 1
ATOM 718 N N . GLU A 1 89 ? 6.770 -2.875 -4.837 1.00 97.25 89 GLU A N 1
ATOM 719 C CA . GLU A 1 89 ? 7.051 -3.024 -3.400 1.00 97.25 89 GLU A CA 1
ATOM 720 C C . GLU A 1 89 ? 7.907 -1.857 -2.889 1.00 97.25 89 GLU A C 1
ATOM 722 O O . GLU A 1 89 ? 7.530 -1.158 -1.950 1.00 97.25 89 GLU A O 1
ATOM 727 N N . ARG A 1 90 ? 9.011 -1.552 -3.584 1.00 97.06 90 ARG A N 1
ATOM 728 C CA . ARG A 1 90 ? 9.893 -0.428 -3.227 1.00 97.06 90 ARG A CA 1
ATOM 729 C C . ARG A 1 90 ? 9.203 0.926 -3.334 1.00 97.06 90 ARG A C 1
ATOM 731 O O . ARG A 1 90 ? 9.531 1.845 -2.588 1.00 97.06 90 ARG A O 1
ATOM 738 N N . TRP A 1 91 ? 8.271 1.081 -4.270 1.00 96.94 91 TRP A N 1
ATOM 739 C CA . TRP A 1 91 ? 7.516 2.323 -4.405 1.00 96.94 91 TRP A CA 1
ATOM 740 C C . TRP A 1 91 ? 6.520 2.483 -3.262 1.00 96.94 91 TRP A C 1
ATOM 742 O O . TRP A 1 91 ? 6.420 3.568 -2.695 1.00 96.94 91 TRP A O 1
ATOM 752 N N . VAL A 1 92 ? 5.835 1.401 -2.886 1.00 97.38 92 VAL A N 1
ATOM 753 C CA . VAL A 1 92 ? 4.929 1.368 -1.733 1.00 97.38 92 VAL A CA 1
ATOM 754 C C . VAL A 1 92 ? 5.674 1.740 -0.455 1.00 97.38 92 VAL A C 1
ATOM 756 O O . VAL A 1 92 ? 5.213 2.637 0.245 1.00 97.38 92 VAL A O 1
ATOM 759 N N . GLU A 1 93 ? 6.843 1.143 -0.194 1.00 96.25 93 GLU A N 1
ATOM 760 C CA . GLU A 1 93 ? 7.698 1.493 0.954 1.00 96.25 93 GLU A CA 1
ATOM 761 C C . GLU A 1 93 ? 7.938 3.012 1.021 1.00 96.25 93 GLU A C 1
ATOM 763 O O . GLU A 1 93 ? 7.654 3.657 2.029 1.00 96.25 93 GLU A O 1
ATOM 768 N N . ARG A 1 94 ? 8.358 3.620 -0.093 1.00 95.25 94 ARG A N 1
ATOM 769 C CA . ARG A 1 94 ? 8.669 5.060 -0.152 1.00 95.25 94 ARG A CA 1
ATOM 770 C C . ARG A 1 94 ? 7.447 5.968 -0.075 1.00 95.25 94 ARG A C 1
ATOM 772 O O . ARG A 1 94 ? 7.546 7.086 0.429 1.00 95.25 94 ARG A O 1
ATOM 779 N N . ILE A 1 95 ? 6.306 5.511 -0.582 1.00 95.44 95 ILE A N 1
ATOM 780 C CA . ILE A 1 95 ? 5.016 6.199 -0.465 1.00 95.44 95 ILE A CA 1
ATOM 781 C C . ILE A 1 95 ? 4.550 6.197 0.998 1.00 95.44 95 ILE A C 1
ATOM 783 O O . ILE A 1 95 ? 4.119 7.232 1.505 1.00 95.44 95 ILE A O 1
ATOM 787 N N . ILE A 1 96 ? 4.681 5.065 1.699 1.00 94.38 96 ILE A N 1
ATOM 788 C CA . ILE A 1 96 ? 4.358 4.941 3.128 1.00 94.38 96 ILE A CA 1
ATOM 789 C C . ILE A 1 96 ? 5.275 5.841 3.965 1.00 94.38 96 ILE A C 1
ATOM 791 O O . ILE A 1 96 ? 4.782 6.592 4.809 1.00 94.38 96 ILE A O 1
ATOM 795 N N . ASP A 1 97 ? 6.578 5.832 3.673 1.00 93.06 97 ASP A N 1
ATOM 796 C CA . ASP A 1 97 ? 7.587 6.663 4.344 1.00 93.06 97 ASP A CA 1
ATOM 797 C C . ASP A 1 97 ? 7.472 8.161 4.007 1.00 93.06 97 ASP A C 1
ATOM 799 O O . ASP A 1 97 ? 8.206 8.984 4.561 1.00 93.06 97 ASP A O 1
ATOM 803 N N . ARG A 1 98 ? 6.535 8.541 3.124 1.00 90.44 98 ARG A N 1
ATOM 804 C CA . ARG A 1 98 ? 6.329 9.917 2.633 1.00 90.44 98 ARG A CA 1
ATOM 805 C C . ARG A 1 98 ? 7.575 10.512 1.972 1.00 90.44 98 ARG A C 1
ATOM 807 O O . ARG A 1 98 ? 7.751 11.732 1.950 1.00 90.44 98 ARG A O 1
ATOM 814 N N . ASP A 1 99 ? 8.440 9.653 1.444 1.00 90.38 99 ASP A N 1
ATOM 815 C CA . ASP A 1 99 ? 9.619 10.050 0.680 1.00 90.38 99 ASP A CA 1
ATOM 816 C C . ASP A 1 99 ? 9.238 10.399 -0.766 1.00 90.38 99 ASP A C 1
ATOM 818 O O . ASP A 1 99 ? 9.767 11.347 -1.345 1.00 90.38 99 ASP A O 1
ATOM 822 N N . LEU A 1 100 ? 8.253 9.685 -1.325 1.00 90.25 100 LEU A N 1
ATOM 823 C CA . LEU A 1 100 ? 7.710 9.951 -2.655 1.00 90.25 100 LEU A CA 1
ATOM 824 C C . LEU A 1 100 ? 6.230 10.302 -2.635 1.00 90.25 100 LEU A C 1
ATOM 826 O O . LEU A 1 100 ? 5.435 9.760 -1.867 1.00 90.25 100 LEU A O 1
ATOM 830 N N . ARG A 1 101 ? 5.857 11.179 -3.568 1.00 88.12 101 ARG A N 1
ATOM 831 C CA . ARG A 1 101 ? 4.472 11.587 -3.786 1.00 88.12 101 ARG A CA 1
ATOM 832 C C . ARG A 1 101 ? 3.732 10.487 -4.558 1.00 88.12 101 ARG A C 1
ATOM 834 O O . ARG A 1 101 ? 4.230 10.009 -5.580 1.00 88.12 101 ARG A O 1
ATOM 841 N N . PRO A 1 102 ? 2.508 10.121 -4.153 1.00 93.00 102 PRO A N 1
ATOM 842 C CA . PRO A 1 102 ? 1.767 9.033 -4.788 1.00 93.00 102 PRO A CA 1
ATOM 843 C C . PRO A 1 102 ? 1.227 9.379 -6.185 1.00 93.00 102 PRO A C 1
ATOM 845 O O . PRO A 1 102 ? 0.824 8.479 -6.915 1.00 93.00 102 PRO A O 1
ATOM 848 N N . ILE A 1 103 ? 1.231 10.650 -6.606 1.00 90.12 103 ILE A N 1
ATOM 849 C CA . ILE A 1 103 ? 0.555 11.084 -7.839 1.00 90.12 103 ILE A CA 1
ATOM 850 C C . ILE A 1 103 ? 1.004 10.347 -9.107 1.00 90.12 103 ILE A C 1
ATOM 852 O O . ILE A 1 103 ? 0.173 9.980 -9.936 1.00 90.12 103 ILE A O 1
ATOM 856 N N . HIS A 1 104 ? 2.304 10.096 -9.258 1.00 90.12 104 HIS A N 1
ATOM 857 C CA . HIS A 1 104 ? 2.824 9.349 -10.403 1.00 90.12 104 HIS A CA 1
ATOM 858 C C . HIS A 1 104 ? 2.495 7.857 -10.321 1.00 90.12 104 HIS A C 1
ATOM 860 O O . HIS A 1 104 ? 2.380 7.206 -11.361 1.00 90.12 104 HIS A O 1
ATOM 866 N N . ALA A 1 105 ? 2.323 7.338 -9.104 1.00 95.12 105 ALA A N 1
ATOM 867 C CA . ALA A 1 105 ? 1.935 5.960 -8.865 1.00 95.12 105 ALA A CA 1
ATOM 868 C C . ALA A 1 105 ? 0.460 5.710 -9.214 1.00 95.12 105 ALA A C 1
ATOM 870 O O . ALA A 1 105 ? 0.159 4.623 -9.684 1.00 95.12 105 ALA A O 1
ATOM 871 N N . LEU A 1 106 ? -0.441 6.693 -9.063 1.00 94.94 106 LEU A N 1
ATOM 872 C CA . LEU A 1 106 ? -1.877 6.522 -9.355 1.00 94.94 106 LEU A CA 1
ATOM 873 C C . LEU A 1 106 ? -2.129 6.034 -10.791 1.00 94.94 106 LEU A C 1
ATOM 875 O O . LEU A 1 106 ? -2.760 5.001 -10.994 1.00 94.94 106 LEU A O 1
ATOM 879 N N . ASP A 1 107 ? -1.558 6.732 -11.777 1.00 92.62 107 ASP A N 1
ATOM 880 C CA . ASP A 1 107 ? -1.744 6.421 -13.202 1.00 92.62 107 ASP A CA 1
ATOM 881 C C . ASP A 1 107 ? -1.223 5.018 -13.565 1.00 92.62 107 ASP A C 1
ATOM 883 O O . ASP A 1 107 ? -1.882 4.242 -14.260 1.00 92.62 107 ASP A O 1
ATOM 887 N N . ILE A 1 108 ? -0.038 4.654 -13.065 1.00 94.56 108 ILE A N 1
ATOM 888 C CA . ILE A 1 108 ? 0.547 3.342 -13.358 1.00 94.56 108 ILE A CA 1
ATOM 889 C C . ILE A 1 108 ? -0.103 2.219 -12.544 1.00 94.56 108 ILE A C 1
ATOM 891 O O . ILE A 1 108 ? -0.226 1.103 -13.047 1.00 94.56 108 ILE A O 1
ATOM 895 N N . ALA A 1 109 ? -0.561 2.485 -11.320 1.00 94.81 109 ALA A N 1
ATOM 896 C CA . ALA A 1 109 ? -1.282 1.519 -10.498 1.00 94.81 109 ALA A CA 1
ATOM 897 C C . ALA A 1 109 ? -2.606 1.119 -11.159 1.00 94.81 109 ALA A C 1
ATOM 899 O O . ALA A 1 109 ? -2.933 -0.066 -11.223 1.00 94.81 109 ALA A O 1
ATOM 900 N N . ASP A 1 110 ? -3.306 2.093 -11.740 1.00 93.62 110 ASP A N 1
ATOM 901 C CA . ASP A 1 110 ? -4.570 1.868 -12.435 1.00 93.62 110 ASP A CA 1
ATOM 902 C C . ASP A 1 110 ? -4.405 1.033 -13.705 1.00 93.62 110 ASP A C 1
ATOM 904 O O . ASP A 1 110 ? -5.234 0.172 -13.994 1.00 93.62 110 ASP A O 1
ATOM 908 N N . ARG A 1 111 ? -3.303 1.235 -14.432 1.00 92.44 111 ARG A N 1
ATOM 909 C CA . ARG 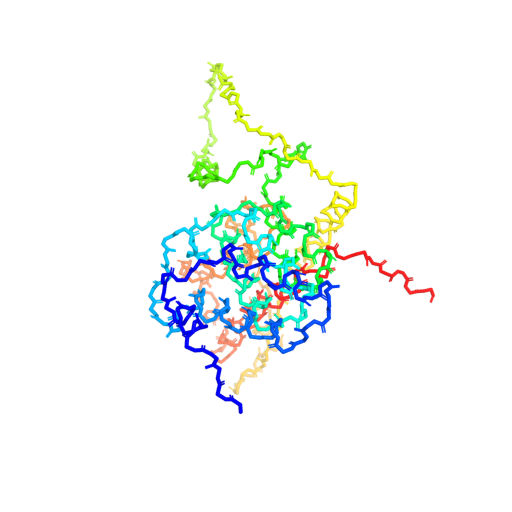A 1 111 ? -2.984 0.475 -15.650 1.00 92.44 111 ARG A CA 1
ATOM 910 C C . ARG A 1 111 ? -2.421 -0.915 -15.367 1.00 92.44 111 ARG A C 1
ATOM 912 O O . ARG A 1 111 ? -2.674 -1.842 -16.130 1.00 92.44 111 ARG A O 1
ATOM 919 N N . SER A 1 112 ? -1.618 -1.053 -14.315 1.00 92.88 112 SER A N 1
ATOM 920 C CA . SER A 1 112 ? -0.936 -2.309 -13.976 1.00 92.88 112 SER A CA 1
ATOM 921 C C . SER A 1 112 ? -1.809 -3.277 -13.178 1.00 92.88 112 SER A C 1
ATOM 923 O O . SER A 1 112 ? -1.537 -4.475 -13.180 1.00 92.88 112 SER A O 1
ATOM 925 N N . GLY A 1 113 ? -2.841 -2.780 -12.487 1.00 91.62 113 GLY A N 1
ATOM 926 C CA . GLY A 1 113 ? -3.698 -3.597 -11.626 1.00 91.62 113 GLY A CA 1
ATOM 927 C C . GLY A 1 113 ? -2.991 -4.125 -10.372 1.00 91.62 113 GLY A C 1
ATOM 928 O O . GLY A 1 113 ? -3.487 -5.053 -9.729 1.00 91.62 113 GLY A O 1
ATOM 929 N N . ILE A 1 114 ? -1.831 -3.565 -10.009 1.00 95.75 114 ILE A N 1
ATOM 930 C CA . ILE A 1 114 ? -1.091 -3.957 -8.805 1.00 95.75 114 ILE A CA 1
ATOM 931 C C . ILE A 1 114 ? -1.837 -3.408 -7.591 1.00 95.75 114 ILE A C 1
ATOM 933 O O . ILE A 1 114 ? -1.705 -2.236 -7.236 1.00 95.75 114 ILE A O 1
ATOM 937 N N . ARG A 1 115 ? -2.631 -4.275 -6.956 1.00 96.25 115 ARG A N 1
ATOM 938 C CA . ARG A 1 115 ? -3.548 -3.894 -5.873 1.00 96.25 115 ARG A CA 1
ATOM 939 C C . ARG A 1 115 ? -2.840 -3.189 -4.720 1.00 96.25 115 ARG A C 1
ATOM 941 O O . ARG A 1 115 ? -3.340 -2.187 -4.235 1.00 96.25 115 ARG A O 1
ATOM 948 N N . GLU A 1 116 ? -1.673 -3.665 -4.306 1.00 96.50 116 GLU A N 1
ATOM 949 C CA . GLU A 1 116 ? -0.941 -3.061 -3.188 1.00 96.50 116 GLU A CA 1
ATOM 950 C C . GLU A 1 116 ? -0.505 -1.621 -3.496 1.00 96.50 116 GLU A C 1
ATOM 952 O O . GLU A 1 116 ? -0.830 -0.700 -2.746 1.00 96.50 116 GLU A O 1
ATOM 957 N N . LEU A 1 117 ? 0.126 -1.405 -4.656 1.00 97.56 117 LEU A N 1
ATOM 958 C CA . LEU A 1 117 ? 0.512 -0.071 -5.119 1.00 97.56 117 LEU A CA 1
ATOM 959 C C . LEU A 1 117 ? -0.703 0.847 -5.262 1.00 97.56 117 LEU A C 1
ATOM 961 O O . LEU A 1 117 ? -0.655 1.990 -4.819 1.00 97.56 117 LEU A O 1
ATOM 965 N N . GLN A 1 118 ? -1.799 0.344 -5.831 1.00 97.00 118 GLN A N 1
ATOM 966 C CA . GLN A 1 118 ? -3.039 1.102 -5.969 1.00 97.00 118 GLN A CA 1
ATOM 967 C C . GLN A 1 118 ? -3.604 1.506 -4.604 1.00 97.00 118 GLN A C 1
ATOM 969 O O . GLN A 1 118 ? -3.872 2.683 -4.375 1.00 97.00 118 GLN A O 1
ATOM 974 N N . GLY A 1 119 ? -3.748 0.550 -3.685 1.00 97.56 119 GLY A N 1
ATOM 975 C CA . GLY A 1 119 ? -4.293 0.785 -2.353 1.00 97.56 119 GLY A CA 1
ATOM 976 C C . GLY A 1 119 ? -3.516 1.860 -1.602 1.00 97.56 119 GLY A C 1
ATOM 977 O O . GLY A 1 119 ? -4.112 2.842 -1.160 1.00 97.56 119 GLY A O 1
ATOM 978 N N . TYR A 1 120 ? -2.191 1.721 -1.515 1.00 97.88 120 TYR A N 1
ATOM 979 C CA . TYR A 1 120 ? -1.353 2.691 -0.812 1.00 97.88 120 TYR A CA 1
ATOM 980 C C . TYR A 1 120 ? -1.246 4.029 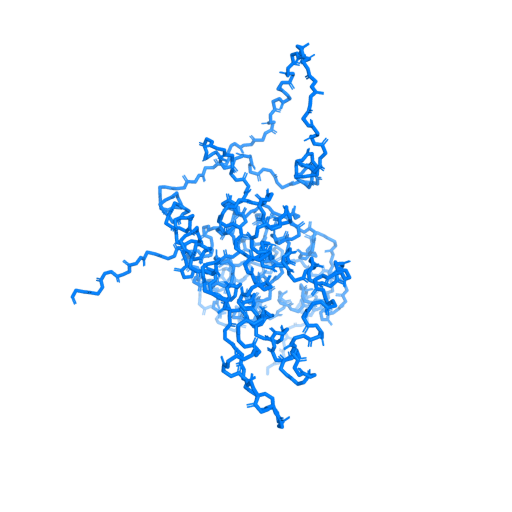-1.542 1.00 97.88 120 TYR A C 1
ATOM 982 O O . TYR A 1 120 ? -1.335 5.062 -0.884 1.00 97.88 120 TYR A O 1
ATOM 990 N N . ALA A 1 121 ? -1.116 4.055 -2.872 1.00 97.06 121 ALA A N 1
ATOM 991 C CA . ALA A 1 121 ? -1.039 5.316 -3.607 1.00 97.06 121 ALA A CA 1
ATOM 992 C C . ALA A 1 121 ? -2.305 6.160 -3.401 1.00 97.06 121 ALA A C 1
ATOM 994 O O . ALA A 1 121 ? -2.211 7.334 -3.043 1.00 97.06 121 ALA A O 1
ATOM 995 N N . TYR A 1 122 ? -3.490 5.560 -3.544 1.00 97.62 122 TYR A N 1
ATOM 996 C CA . TYR A 1 122 ? -4.752 6.263 -3.314 1.00 97.62 122 TYR A CA 1
ATOM 997 C C . TYR A 1 122 ? -4.955 6.647 -1.848 1.00 97.62 122 TYR A C 1
ATOM 999 O O . TYR A 1 122 ? -5.375 7.767 -1.562 1.00 97.62 122 TYR A O 1
ATOM 1007 N N . PHE A 1 123 ? -4.634 5.752 -0.914 1.00 97.75 123 PHE A N 1
ATOM 1008 C CA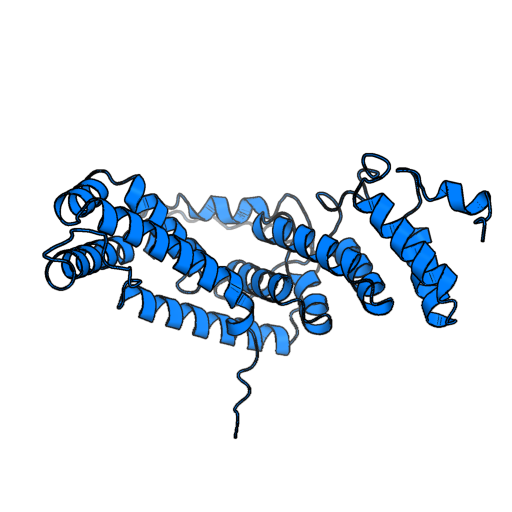 . PHE A 1 123 ? -4.766 6.020 0.515 1.00 97.75 123 PHE A CA 1
ATOM 1009 C C . PHE A 1 123 ? -3.875 7.180 0.972 1.00 97.75 123 PHE A C 1
ATOM 1011 O O . PHE A 1 123 ? -4.354 8.130 1.585 1.00 97.75 123 PHE A O 1
ATOM 1018 N N . ILE A 1 124 ? -2.589 7.146 0.630 1.00 96.38 124 ILE A N 1
ATOM 1019 C CA . ILE A 1 124 ? -1.633 8.197 0.982 1.00 96.38 124 ILE A CA 1
ATOM 1020 C C . ILE A 1 124 ? -1.998 9.508 0.286 1.00 96.38 124 ILE A C 1
ATOM 1022 O O . ILE A 1 124 ? -1.956 10.547 0.945 1.00 96.38 124 ILE A O 1
ATOM 1026 N N . GLN A 1 125 ? -2.423 9.463 -0.984 1.00 95.44 125 GLN A N 1
ATOM 1027 C CA . GLN A 1 125 ? -2.902 10.650 -1.691 1.00 95.44 125 GLN A CA 1
ATOM 1028 C C . GLN A 1 125 ? -4.105 11.264 -0.976 1.00 95.44 125 GLN A C 1
ATOM 1030 O O . GLN A 1 125 ? -4.119 12.474 -0.786 1.00 95.44 125 GLN A O 1
ATOM 1035 N N . LEU A 1 126 ? -5.079 10.452 -0.553 1.00 95.62 126 LEU A N 1
ATOM 1036 C CA . LEU A 1 126 ? -6.251 10.920 0.186 1.00 95.62 126 LEU A CA 1
ATOM 1037 C C . LEU A 1 126 ? -5.855 11.623 1.491 1.00 95.62 126 LEU A C 1
ATOM 1039 O O . LEU A 1 126 ? -6.429 12.653 1.821 1.00 95.62 126 LEU A O 1
ATOM 1043 N N . LEU A 1 127 ? -4.869 11.090 2.217 1.00 93.44 127 LEU A N 1
ATOM 1044 C CA . LEU A 1 127 ? -4.385 11.689 3.466 1.00 93.44 127 LEU A CA 1
ATOM 1045 C C . LEU A 1 127 ? -3.542 12.959 3.266 1.00 93.44 127 LEU A C 1
ATOM 1047 O O . LEU A 1 127 ? -3.351 13.711 4.217 1.00 93.44 127 LEU A O 1
ATOM 1051 N N . GLU A 1 128 ? -2.989 13.179 2.073 1.00 90.75 128 GLU A N 1
ATOM 1052 C CA . GLU A 1 128 ? -2.223 14.393 1.741 1.00 90.75 128 GLU A CA 1
ATOM 1053 C C . GLU A 1 128 ? -3.088 15.540 1.234 1.00 90.75 128 GLU A C 1
ATOM 1055 O O . GLU A 1 128 ? -2.598 16.665 1.114 1.00 90.75 128 GLU A O 1
ATOM 1060 N N . MET A 1 129 ? -4.341 15.258 0.895 1.00 88.06 129 MET A N 1
ATOM 1061 C CA . MET A 1 129 ? -5.265 16.272 0.414 1.00 88.06 129 MET A CA 1
ATOM 1062 C C . MET A 1 129 ? -5.747 17.132 1.576 1.00 88.06 129 MET A C 1
ATOM 1064 O O . MET A 1 129 ? -6.008 16.637 2.671 1.00 88.06 129 MET A O 1
ATOM 1068 N N . ASP A 1 130 ? -5.826 18.435 1.325 1.00 79.62 130 ASP A N 1
ATOM 1069 C CA . ASP A 1 130 ? -6.428 19.389 2.250 1.00 79.62 130 ASP A CA 1
ATOM 1070 C C . ASP A 1 130 ? -7.964 19.324 2.194 1.00 79.62 130 ASP A C 1
ATOM 1072 O O . ASP A 1 130 ? -8.549 18.590 1.391 1.00 79.62 130 ASP A O 1
ATOM 1076 N N . ASP A 1 131 ? -8.621 20.100 3.061 1.00 75.69 131 ASP A N 1
ATOM 1077 C CA . ASP A 1 131 ? -10.086 20.192 3.127 1.00 75.69 131 ASP A CA 1
ATOM 1078 C C . ASP A 1 131 ? -10.709 20.650 1.791 1.00 75.69 131 ASP A C 1
ATOM 1080 O O . ASP A 1 131 ? -11.853 20.311 1.487 1.00 75.69 131 ASP A O 1
ATOM 1084 N N . ASP A 1 132 ? -9.933 21.357 0.963 1.00 76.75 132 ASP A N 1
ATOM 1085 C CA . ASP A 1 132 ? -10.316 21.818 -0.376 1.00 76.75 132 ASP A CA 1
ATOM 1086 C C . ASP A 1 132 ? -10.074 20.757 -1.471 1.00 76.75 132 ASP A C 1
ATOM 1088 O O . ASP A 1 132 ? -10.301 20.998 -2.662 1.00 76.75 132 ASP A O 1
ATOM 1092 N N . PHE A 1 133 ? -9.644 19.551 -1.085 1.00 79.00 133 PHE A N 1
ATOM 1093 C CA . PHE A 1 133 ? -9.383 18.425 -1.978 1.00 79.00 133 PHE A CA 1
ATOM 1094 C C . PHE A 1 133 ? -8.319 18.752 -3.047 1.00 79.00 133 PHE A C 1
ATOM 1096 O O . PHE A 1 133 ? -8.357 18.247 -4.178 1.00 79.00 133 PHE A O 1
ATOM 1103 N N . HIS A 1 134 ? -7.345 19.603 -2.708 1.00 78.25 134 HIS A N 1
ATOM 1104 C CA . HIS A 1 134 ? -6.239 19.940 -3.592 1.00 78.25 134 HIS A CA 1
ATOM 1105 C C . HIS A 1 134 ? -5.122 18.889 -3.509 1.00 78.25 134 HIS A C 1
ATOM 1107 O O . HIS A 1 134 ? -4.630 18.562 -2.430 1.00 78.25 134 HIS A O 1
ATOM 1113 N N . PRO A 1 135 ? -4.629 18.381 -4.654 1.00 78.38 135 PRO A N 1
ATOM 1114 C CA . PRO A 1 135 ? -3.611 17.332 -4.667 1.00 78.38 135 PRO A CA 1
ATOM 1115 C C . PRO A 1 135 ? -2.192 17.825 -4.338 1.00 78.38 135 PRO A C 1
ATOM 1117 O O . PRO A 1 135 ? -1.283 17.008 -4.207 1.00 78.38 135 PRO A O 1
ATOM 1120 N N . GLY A 1 136 ? -1.964 19.139 -4.220 1.00 79.06 136 GLY A N 1
ATOM 1121 C CA . GLY A 1 136 ? -0.654 19.752 -3.955 1.00 79.06 136 GLY A CA 1
ATOM 1122 C C . GLY A 1 136 ? 0.196 20.006 -5.215 1.00 79.06 136 GLY A C 1
ATOM 1123 O O . GLY A 1 136 ? -0.335 20.316 -6.279 1.00 79.06 136 GLY A O 1
ATOM 1124 N N . VAL A 1 137 ? 1.526 19.905 -5.100 1.00 75.50 137 VAL A N 1
ATOM 1125 C CA . VAL A 1 137 ? 2.499 20.091 -6.205 1.00 75.50 137 VAL A CA 1
ATOM 1126 C C . VAL A 1 137 ? 3.233 18.795 -6.562 1.00 75.50 137 VAL A C 1
ATOM 1128 O O . VAL A 1 137 ? 3.443 17.943 -5.709 1.00 75.50 137 VAL A O 1
ATOM 1131 N N . VAL A 1 138 ? 3.620 18.609 -7.820 1.00 70.19 138 VAL A N 1
ATOM 1132 C CA . VAL A 1 138 ? 4.189 17.338 -8.316 1.00 70.19 138 VAL A CA 1
ATOM 1133 C C . VAL A 1 138 ? 5.616 17.074 -7.819 1.00 70.19 138 VAL A C 1
ATOM 1135 O O . VAL A 1 138 ? 6.064 15.937 -7.859 1.00 70.19 138 VAL A O 1
ATOM 1138 N N . GLU A 1 139 ? 6.336 18.088 -7.338 1.00 70.12 139 GLU A N 1
ATOM 1139 C CA . GLU A 1 139 ? 7.769 17.949 -7.067 1.00 70.12 139 GLU A CA 1
ATOM 1140 C C . GLU A 1 139 ? 8.091 16.943 -5.948 1.00 70.12 139 GLU A C 1
ATOM 1142 O O . GLU A 1 139 ? 7.666 17.088 -4.795 1.00 70.12 139 GLU A O 1
ATOM 1147 N N . ASP A 1 140 ? 8.894 15.938 -6.312 1.00 67.06 140 ASP A N 1
ATOM 1148 C CA . ASP A 1 140 ? 9.555 15.021 -5.391 1.00 67.06 140 ASP A CA 1
ATOM 1149 C C . ASP A 1 140 ? 10.656 15.796 -4.649 1.00 67.06 140 ASP A C 1
ATOM 1151 O O . ASP A 1 140 ? 11.582 16.332 -5.263 1.00 67.06 140 ASP A O 1
ATOM 1155 N N . GLY A 1 141 ? 10.585 15.883 -3.322 1.00 56.69 141 GLY A N 1
ATOM 1156 C CA . GLY A 1 141 ? 11.647 16.533 -2.567 1.00 56.69 141 GLY A CA 1
ATOM 1157 C C . GLY A 1 141 ? 11.552 16.349 -1.054 1.00 56.69 141 GLY A C 1
ATOM 1158 O O . GLY A 1 141 ? 10.450 16.251 -0.507 1.00 56.69 141 GLY A O 1
ATOM 1159 N N . PRO A 1 142 ? 12.696 16.424 -0.340 1.00 53.75 142 PRO A N 1
ATOM 1160 C CA . PRO A 1 142 ? 12.800 16.194 1.110 1.00 53.75 142 PRO A CA 1
ATOM 1161 C C . PRO A 1 142 ? 12.031 17.219 1.965 1.00 53.75 142 PRO A C 1
ATOM 1163 O O . PRO A 1 142 ? 12.035 17.161 3.192 1.00 53.75 142 PRO A O 1
ATOM 1166 N N . LYS A 1 143 ? 11.385 18.205 1.329 1.00 52.47 143 LYS A N 1
ATOM 1167 C CA . LYS A 1 143 ? 10.564 19.226 1.983 1.00 52.47 143 LYS A CA 1
ATOM 1168 C C . LYS A 1 143 ? 9.145 18.736 2.300 1.00 52.47 143 LYS A C 1
ATOM 1170 O O . LYS A 1 143 ? 8.508 19.340 3.160 1.00 52.47 143 LYS A O 1
ATOM 1175 N N . ASN A 1 144 ? 8.670 17.650 1.682 1.00 49.66 144 ASN A N 1
ATOM 1176 C CA . ASN A 1 144 ? 7.308 17.149 1.909 1.00 49.66 144 ASN A CA 1
ATOM 1177 C C . ASN A 1 144 ? 7.143 16.446 3.267 1.00 49.66 144 ASN A C 1
ATOM 1179 O O . ASN A 1 144 ? 6.082 16.551 3.880 1.00 49.66 144 ASN A O 1
ATOM 1183 N N . SER A 1 145 ? 8.213 15.872 3.827 1.00 46.03 145 SER A N 1
ATOM 1184 C CA . SER A 1 145 ? 8.203 15.251 5.163 1.00 46.03 145 SER A CA 1
ATOM 1185 C C . SER A 1 145 ? 7.893 16.247 6.296 1.00 46.03 145 SER A C 1
ATOM 1187 O O . SER A 1 145 ? 7.547 15.848 7.405 1.00 46.03 145 SER A O 1
ATOM 1189 N N . ARG A 1 146 ? 8.011 17.562 6.044 1.00 43.03 146 ARG A N 1
ATOM 1190 C CA . ARG A 1 146 ? 7.869 18.611 7.068 1.00 43.03 146 ARG A CA 1
ATOM 1191 C C . ARG A 1 146 ? 6.435 19.060 7.337 1.00 43.03 146 ARG A C 1
ATOM 1193 O O . ARG A 1 146 ? 6.205 19.631 8.401 1.00 43.03 146 ARG A O 1
ATOM 1200 N N . TRP A 1 147 ? 5.485 18.841 6.422 1.00 46.19 147 TRP A N 1
ATOM 1201 C CA . TRP A 1 147 ? 4.141 19.417 6.584 1.00 46.19 147 TRP A CA 1
ATOM 1202 C C . TRP A 1 147 ? 3.345 18.712 7.694 1.00 46.19 147 TRP A C 1
ATOM 1204 O O . TRP A 1 147 ? 2.691 19.378 8.492 1.00 46.19 147 TRP A O 1
ATOM 1214 N N . MET A 1 148 ? 3.463 17.389 7.852 1.00 45.62 148 MET A N 1
ATOM 1215 C CA . MET A 1 148 ? 2.683 16.681 8.881 1.00 45.62 148 MET A CA 1
ATOM 1216 C C . MET A 1 148 ? 3.252 16.787 10.304 1.00 45.62 148 MET A C 1
ATOM 1218 O O . MET A 1 148 ? 2.489 16.672 11.259 1.00 45.62 148 MET A O 1
ATOM 1222 N N . SER A 1 149 ? 4.542 17.093 10.497 1.00 41.94 149 SER A N 1
ATOM 1223 C CA . SER A 1 149 ? 5.064 17.352 11.853 1.00 41.94 149 SER A CA 1
ATOM 1224 C C . SER A 1 149 ? 4.507 18.635 12.486 1.00 41.94 149 SER A C 1
ATOM 1226 O O . SER A 1 149 ? 4.586 18.791 13.703 1.00 41.94 149 SER A O 1
ATOM 1228 N N . ALA A 1 150 ? 3.922 19.545 11.699 1.00 39.22 150 ALA A N 1
ATOM 1229 C CA . ALA A 1 150 ? 3.331 20.778 12.219 1.00 39.22 150 ALA A CA 1
ATOM 1230 C C . ALA A 1 150 ? 1.937 20.578 12.847 1.00 39.22 150 ALA A C 1
ATOM 1232 O O . ALA A 1 150 ? 1.512 21.412 13.644 1.00 39.22 150 ALA A O 1
ATOM 1233 N N . PHE A 1 151 ? 1.241 19.468 12.565 1.00 40.78 151 PHE A N 1
ATOM 1234 C CA . PHE A 1 151 ? -0.084 19.200 13.143 1.00 40.78 151 PHE A CA 1
ATOM 1235 C C . PHE A 1 151 ? -0.037 18.610 14.566 1.00 40.78 151 PHE A C 1
ATOM 1237 O O . PHE A 1 151 ? -1.069 18.506 15.227 1.00 40.78 151 PHE A O 1
ATOM 1244 N N . THR A 1 152 ? 1.147 18.272 15.088 1.00 40.25 152 THR A N 1
ATOM 1245 C CA . THR A 1 152 ? 1.284 17.577 16.382 1.00 40.25 152 THR A CA 1
ATOM 1246 C C . THR A 1 152 ? 1.431 18.506 17.601 1.00 40.25 152 THR A C 1
ATOM 1248 O O . THR A 1 152 ? 1.516 18.002 18.719 1.00 40.25 152 THR A O 1
ATOM 1251 N N . LEU A 1 153 ? 1.435 19.842 17.455 1.00 38.47 153 LEU A N 1
ATOM 1252 C CA . LEU A 1 153 ? 1.656 20.769 18.589 1.00 38.47 153 LEU A CA 1
ATOM 1253 C C . LEU A 1 153 ? 0.818 22.069 18.582 1.00 38.47 153 LEU A C 1
ATOM 1255 O O . LEU A 1 153 ? 1.233 23.068 19.166 1.00 38.47 153 LEU A O 1
ATOM 1259 N N . ALA A 1 154 ? -0.383 22.085 18.000 1.00 33.97 154 ALA A N 1
ATOM 1260 C CA . ALA A 1 154 ? -1.305 23.208 18.204 1.00 33.97 154 ALA A CA 1
ATOM 1261 C C . ALA A 1 154 ? -2.182 22.967 19.448 1.00 33.97 154 ALA A C 1
ATOM 1263 O O . ALA A 1 154 ? -3.241 22.345 19.381 1.00 33.97 154 ALA A O 1
ATOM 1264 N N . GLY A 1 155 ? -1.712 23.437 20.607 1.00 36.44 155 GLY A N 1
ATOM 1265 C CA . GLY A 1 155 ? -2.550 23.593 21.797 1.00 36.44 155 GLY A CA 1
ATOM 1266 C C . GLY A 1 155 ? -3.612 24.688 21.590 1.00 36.44 155 GLY A C 1
ATOM 1267 O O . GLY A 1 155 ? -3.371 25.643 20.846 1.00 36.44 155 GLY A O 1
ATOM 1268 N N . PRO A 1 156 ? -4.787 24.595 22.234 1.00 41.50 156 PRO A N 1
ATOM 1269 C CA . PRO A 1 156 ? -5.833 25.592 22.080 1.00 41.50 156 PRO A CA 1
ATOM 1270 C C . PRO A 1 156 ? -5.527 26.793 22.980 1.00 41.50 156 PRO A C 1
ATOM 1272 O O . PRO A 1 156 ? -5.763 26.731 24.180 1.00 41.50 156 PRO A O 1
ATOM 1275 N N . HIS A 1 157 ? -4.947 27.852 22.407 1.00 45.06 157 HIS A N 1
ATOM 1276 C CA . HIS A 1 157 ? -5.182 29.275 22.714 1.00 45.06 157 HIS A CA 1
ATOM 1277 C C . HIS A 1 157 ? -3.988 30.130 22.271 1.00 45.06 157 HIS A C 1
ATOM 1279 O O . HIS A 1 157 ? -2.901 30.055 22.835 1.00 45.06 157 HIS A O 1
ATOM 1285 N N . GLY A 1 158 ? -4.222 31.009 21.298 1.00 35.47 158 GLY A N 1
ATOM 1286 C CA . GLY A 1 158 ? -3.245 32.005 20.870 1.00 35.47 158 GLY A CA 1
ATOM 1287 C C . GLY A 1 158 ? -3.814 32.891 19.774 1.00 35.47 158 GLY A C 1
ATOM 1288 O O . GLY A 1 158 ? -3.628 32.627 18.595 1.00 35.47 158 GLY A O 1
ATOM 1289 N N . ASN A 1 159 ? -4.544 33.926 20.181 1.00 49.22 159 ASN A N 1
ATOM 1290 C CA . ASN A 1 159 ? -5.004 35.005 19.318 1.00 49.22 159 ASN A CA 1
ATOM 1291 C C . ASN A 1 159 ? -3.768 35.744 18.766 1.00 49.22 159 ASN A C 1
ATOM 1293 O O . ASN A 1 159 ? -3.092 36.448 19.514 1.00 49.22 159 ASN A O 1
ATOM 1297 N N . GLY A 1 160 ? -3.435 35.530 17.492 1.00 38.88 160 GLY A N 1
ATOM 1298 C CA . GLY A 1 160 ? -2.200 36.020 16.881 1.00 38.88 160 GLY A CA 1
ATOM 1299 C C . GLY A 1 160 ? -2.387 36.328 15.403 1.00 38.88 160 GLY A C 1
ATOM 1300 O O . GLY A 1 160 ? -2.197 35.474 14.546 1.00 38.88 160 GLY A O 1
ATOM 1301 N N . ASN A 1 161 ? -2.760 37.573 15.131 1.00 48.91 161 ASN A N 1
ATOM 1302 C CA . ASN A 1 161 ? -2.764 38.203 13.820 1.00 48.91 161 ASN A CA 1
ATOM 1303 C C . ASN A 1 161 ? -1.332 38.187 13.242 1.00 48.91 161 ASN A C 1
ATOM 1305 O O . ASN A 1 161 ? -0.477 38.948 13.692 1.00 48.91 161 ASN A O 1
ATOM 1309 N N . GLY A 1 162 ? -1.055 37.300 12.288 1.00 38.59 162 GLY A N 1
ATOM 1310 C CA . GLY A 1 162 ? 0.248 37.173 11.640 1.00 38.59 162 GLY A CA 1
ATOM 1311 C C . GLY A 1 162 ? 0.059 36.762 10.190 1.00 38.59 162 GLY A C 1
ATOM 1312 O O . GLY A 1 162 ? -0.373 35.646 9.915 1.00 38.59 162 GLY A O 1
ATOM 1313 N N . GLY A 1 163 ? 0.343 37.688 9.271 1.00 42.78 163 GLY A N 1
ATOM 1314 C CA . GLY A 1 163 ? 0.249 37.470 7.833 1.00 42.78 163 GLY A CA 1
ATOM 1315 C C . GLY A 1 163 ? 1.000 36.209 7.428 1.00 42.78 163 GLY A C 1
ATOM 1316 O O . GLY A 1 163 ? 2.228 36.154 7.500 1.00 42.78 163 GLY A O 1
ATOM 1317 N N . SER A 1 164 ? 0.242 35.195 7.010 1.00 40.72 164 SER A N 1
ATOM 1318 C CA . SER A 1 164 ? 0.789 34.023 6.345 1.00 40.72 164 SER A CA 1
ATOM 1319 C C . SER A 1 164 ? 1.379 34.485 5.023 1.00 40.72 164 SER A C 1
ATOM 1321 O O . SER A 1 164 ? 0.672 34.691 4.039 1.00 40.72 164 SER A O 1
ATOM 1323 N N . 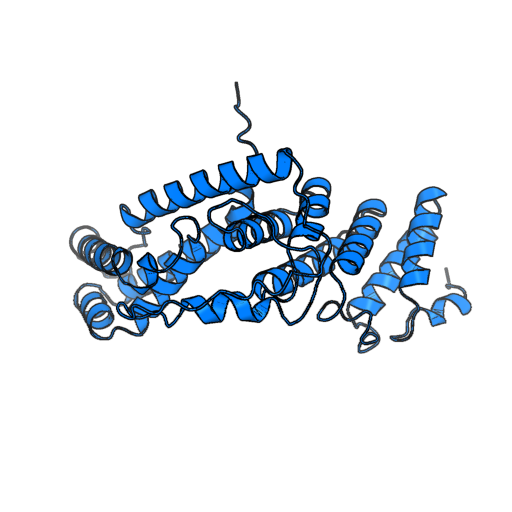SER A 1 165 ? 2.694 34.685 5.033 1.00 41.31 165 SER A N 1
ATOM 1324 C CA . SER A 1 165 ? 3.513 34.633 3.834 1.00 41.31 165 SER A CA 1
ATOM 1325 C C . SER A 1 165 ? 3.313 33.244 3.239 1.00 41.31 165 SER A C 1
ATOM 1327 O O . SER A 1 165 ? 3.916 32.266 3.685 1.00 41.31 165 SER A O 1
ATOM 1329 N N . ALA A 1 166 ? 2.377 33.157 2.296 1.00 43.50 166 ALA A N 1
ATOM 1330 C CA . ALA A 1 166 ? 2.276 32.056 1.367 1.00 43.50 166 ALA A CA 1
ATOM 1331 C C . ALA A 1 166 ? 3.595 32.036 0.596 1.00 43.50 166 ALA A C 1
ATOM 1333 O O . ALA A 1 166 ? 3.777 32.753 -0.384 1.00 43.50 166 ALA A O 1
ATOM 1334 N N . THR A 1 167 ? 4.555 31.260 1.089 1.00 47.66 167 THR A N 1
ATOM 1335 C CA . THR A 1 167 ? 5.666 30.797 0.277 1.00 47.66 167 THR A CA 1
ATOM 1336 C C . THR A 1 167 ? 5.043 30.042 -0.885 1.00 47.66 167 THR A C 1
ATOM 1338 O O . THR A 1 167 ? 4.593 28.905 -0.736 1.00 47.66 167 THR A O 1
ATOM 1341 N N . GLU A 1 168 ? 4.931 30.737 -2.018 1.00 47.34 168 GLU A N 1
ATOM 1342 C CA . GLU A 1 168 ? 4.474 30.203 -3.291 1.00 47.34 168 GLU A CA 1
ATOM 1343 C C . GLU A 1 168 ? 5.137 28.842 -3.497 1.00 47.34 168 GLU A C 1
ATOM 1345 O O . GLU A 1 168 ? 6.365 28.720 -3.547 1.00 47.34 168 GLU A O 1
ATOM 1350 N N . ARG A 1 169 ? 4.308 27.793 -3.524 1.00 51.66 169 ARG A N 1
ATOM 1351 C CA . ARG A 1 169 ? 4.730 26.428 -3.823 1.00 51.66 169 ARG A CA 1
ATOM 1352 C C . ARG A 1 169 ? 5.220 26.435 -5.276 1.00 51.66 169 ARG A C 1
ATOM 1354 O O . ARG A 1 169 ? 4.428 26.243 -6.191 1.00 51.66 169 ARG A O 1
ATOM 1361 N N . ALA A 1 170 ? 6.502 26.727 -5.482 1.00 51.50 170 ALA A N 1
ATOM 1362 C CA . ALA A 1 170 ? 7.146 26.817 -6.789 1.00 51.50 170 ALA A CA 1
ATOM 1363 C C . ALA A 1 170 ? 7.355 25.422 -7.400 1.00 51.50 170 ALA A C 1
ATOM 1365 O O . ALA A 1 170 ? 8.484 24.992 -7.586 1.00 51.50 170 ALA A O 1
ATOM 1366 N N . GLY A 1 171 ? 6.261 24.711 -7.668 1.00 60.97 171 GLY A N 1
ATOM 1367 C CA . GLY A 1 171 ? 6.254 23.416 -8.333 1.00 60.97 171 GLY A CA 1
ATOM 1368 C C . GLY A 1 171 ? 5.037 23.291 -9.239 1.00 60.97 171 GLY A C 1
ATOM 1369 O O . GLY A 1 171 ? 4.006 23.926 -9.005 1.00 60.97 171 GLY A O 1
ATOM 1370 N N . THR A 1 172 ? 5.142 22.483 -10.296 1.00 63.69 172 THR A N 1
ATOM 1371 C CA . THR A 1 172 ? 4.010 22.228 -11.196 1.00 63.69 172 THR A CA 1
ATOM 1372 C C . THR A 1 172 ? 2.829 21.687 -10.382 1.00 63.69 172 THR A C 1
ATOM 1374 O O . THR A 1 172 ? 3.019 20.736 -9.616 1.00 63.69 172 THR A O 1
ATOM 1377 N N . PRO A 1 173 ? 1.622 22.272 -10.491 1.00 67.50 173 PRO A N 1
ATOM 1378 C CA . PRO A 1 173 ? 0.471 21.790 -9.746 1.00 67.50 173 PRO A CA 1
ATOM 1379 C C . PRO A 1 173 ? 0.165 20.351 -10.149 1.00 67.50 173 PRO A C 1
ATOM 1381 O O . PRO A 1 173 ? 0.125 20.002 -11.332 1.00 67.50 173 PRO A O 1
ATOM 1384 N N . ALA A 1 174 ? -0.044 19.512 -9.143 1.00 77.62 174 ALA A N 1
ATOM 1385 C CA . ALA A 1 174 ? -0.520 18.160 -9.345 1.00 77.62 174 ALA A CA 1
ATOM 1386 C C . ALA A 1 174 ? -1.895 18.205 -10.020 1.00 77.62 174 ALA A C 1
ATOM 1388 O O . ALA A 1 174 ? -2.795 18.901 -9.556 1.00 77.62 174 ALA A O 1
ATOM 1389 N N . SER A 1 175 ? -2.069 17.469 -11.118 1.00 84.19 175 SER A N 1
ATOM 1390 C CA . SER A 1 175 ? -3.376 17.312 -11.757 1.00 84.19 175 SER A CA 1
ATOM 1391 C C . SER A 1 175 ? -3.880 15.891 -11.537 1.00 84.19 175 SER A C 1
ATOM 1393 O O . SER A 1 175 ? -3.222 14.914 -11.884 1.00 84.19 175 SER A O 1
ATOM 1395 N N . LEU A 1 176 ? -5.051 15.779 -10.912 1.00 91.00 176 LEU A N 1
ATOM 1396 C CA . LEU A 1 176 ? -5.784 14.523 -10.799 1.00 91.00 176 LEU A CA 1
ATOM 1397 C C . LEU A 1 176 ? -6.813 14.455 -11.925 1.00 91.00 176 LEU A C 1
ATOM 1399 O O . LEU A 1 176 ? -7.547 15.425 -12.148 1.00 91.00 176 LEU A O 1
ATOM 1403 N N . SER A 1 177 ? -6.890 13.308 -12.600 1.00 92.25 177 SER A N 1
ATOM 1404 C CA . SER A 1 177 ? -7.976 13.020 -13.537 1.00 92.25 177 SER A CA 1
ATOM 1405 C C . SER A 1 177 ? -9.322 12.983 -12.798 1.00 92.25 177 SER A C 1
ATOM 1407 O O . SER A 1 177 ? -9.368 12.834 -11.574 1.00 92.25 177 SER A O 1
ATOM 1409 N N . CYS A 1 178 ? -10.436 13.116 -13.526 1.00 92.56 178 CYS A N 1
ATOM 1410 C CA . CYS A 1 178 ? -11.767 12.957 -12.928 1.00 92.56 178 CYS A CA 1
ATOM 1411 C C . CYS A 1 178 ? -11.928 11.572 -12.286 1.00 92.56 178 CYS A C 1
ATOM 1413 O O . CYS A 1 178 ? -12.423 11.469 -11.171 1.00 92.56 178 CYS A O 1
ATOM 1415 N N . GLU A 1 179 ? -11.408 10.532 -12.937 1.00 93.50 179 GLU A N 1
ATOM 1416 C CA . GLU A 1 179 ? -11.454 9.165 -12.423 1.00 93.50 179 GLU A CA 1
ATOM 1417 C C . GLU A 1 179 ? -10.678 9.006 -11.107 1.00 93.50 179 GLU A C 1
ATOM 1419 O O . GLU A 1 179 ? -11.190 8.401 -10.165 1.00 93.50 179 GLU A O 1
ATOM 1424 N N . HIS A 1 180 ? -9.487 9.609 -10.989 1.00 94.44 180 HIS A N 1
ATOM 1425 C CA . HIS A 1 180 ? -8.744 9.594 -9.726 1.00 94.44 180 HIS A CA 1
ATOM 1426 C C . HIS A 1 180 ? -9.547 10.272 -8.605 1.00 94.44 180 HIS A C 1
ATOM 1428 O O . HIS A 1 180 ? -9.600 9.758 -7.489 1.00 94.44 180 HIS A O 1
ATOM 1434 N N . LYS A 1 181 ? -10.200 11.408 -8.891 1.00 93.50 181 LYS A N 1
ATOM 1435 C CA . LYS A 1 181 ? -11.023 12.132 -7.906 1.00 93.50 181 LYS A CA 1
ATOM 1436 C C . LYS A 1 181 ? -12.223 11.305 -7.450 1.00 93.50 181 LYS A C 1
ATOM 1438 O O . LYS A 1 181 ? -12.452 11.200 -6.247 1.00 93.50 181 LYS A O 1
ATOM 1443 N N . ASP A 1 182 ? -12.938 10.682 -8.383 1.00 93.38 182 ASP A N 1
ATOM 1444 C CA . ASP A 1 182 ? -14.093 9.834 -8.073 1.00 93.38 182 ASP A CA 1
ATOM 1445 C C . ASP A 1 182 ? -13.695 8.658 -7.170 1.00 93.38 182 ASP A C 1
ATOM 1447 O O . ASP A 1 182 ? -14.360 8.370 -6.170 1.00 93.38 182 ASP A O 1
ATOM 1451 N N . ARG A 1 183 ? -12.559 8.015 -7.466 1.00 95.12 183 ARG A N 1
ATOM 1452 C CA . ARG A 1 183 ? -12.013 6.918 -6.655 1.00 95.12 183 ARG A CA 1
ATOM 1453 C C . ARG A 1 183 ? -11.579 7.378 -5.267 1.00 95.12 183 ARG A C 1
ATOM 1455 O O . ARG A 1 183 ? -11.892 6.702 -4.290 1.00 95.12 183 ARG A O 1
ATOM 1462 N N . LEU A 1 184 ? -10.927 8.537 -5.152 1.00 95.50 184 LEU A N 1
ATOM 1463 C CA . LEU A 1 184 ? -10.543 9.121 -3.860 1.00 95.50 184 LEU A CA 1
ATOM 1464 C C . LEU A 1 184 ? -11.770 9.436 -2.990 1.00 95.50 184 LEU A C 1
ATOM 1466 O O . LEU A 1 184 ? -11.773 9.107 -1.805 1.00 95.50 184 LEU A O 1
ATOM 1470 N N . LEU A 1 185 ? -12.836 10.001 -3.569 1.00 93.75 185 LEU A N 1
ATOM 1471 C CA . LEU A 1 185 ? -14.094 10.269 -2.859 1.00 93.75 185 LEU A CA 1
ATOM 1472 C C . LEU A 1 185 ? -14.795 8.975 -2.419 1.00 93.75 185 LEU A C 1
ATOM 1474 O O . LEU A 1 185 ? -15.239 8.864 -1.272 1.00 93.75 185 LEU A O 1
ATOM 1478 N N . SER A 1 186 ? -14.858 7.975 -3.306 1.00 94.69 186 SER A N 1
ATOM 1479 C CA . SER A 1 186 ? -15.389 6.645 -2.979 1.00 94.69 186 SER A CA 1
ATOM 1480 C C . SER A 1 186 ? -14.602 5.996 -1.837 1.00 94.69 186 SER A C 1
ATOM 1482 O O . SER A 1 186 ? -15.193 5.504 -0.871 1.00 94.69 186 SER A O 1
ATOM 1484 N N . GLY A 1 187 ? -13.272 6.060 -1.910 1.00 96.38 187 GLY A N 1
ATOM 1485 C CA . GLY A 1 187 ? -12.366 5.561 -0.883 1.00 96.38 187 GLY A CA 1
ATOM 1486 C C . GLY A 1 187 ? -12.557 6.254 0.454 1.00 96.38 187 GLY A C 1
ATOM 1487 O O . GLY A 1 187 ? -12.744 5.576 1.464 1.00 96.38 187 GLY A O 1
ATOM 1488 N N . HIS A 1 188 ? -12.619 7.588 0.464 1.00 95.81 188 HIS A N 1
ATOM 1489 C CA . HIS A 1 188 ? -12.890 8.373 1.667 1.00 95.81 188 HIS A CA 1
ATOM 1490 C C . HIS A 1 188 ? -14.178 7.928 2.362 1.00 95.81 188 HIS A C 1
ATOM 1492 O O . HIS A 1 188 ? -14.183 7.654 3.567 1.00 95.81 188 HIS A O 1
ATOM 1498 N N . TRP A 1 189 ? -15.272 7.809 1.605 1.00 95.75 189 TRP A N 1
ATOM 1499 C CA . TRP A 1 189 ? -16.549 7.372 2.159 1.00 95.75 189 TRP A CA 1
ATOM 1500 C C . TRP A 1 189 ? -16.496 5.919 2.642 1.00 95.75 189 TRP A C 1
ATOM 1502 O O . TRP A 1 189 ? -16.977 5.602 3.733 1.00 95.75 189 TRP A O 1
ATOM 1512 N N . SER A 1 190 ? -15.885 5.026 1.859 1.00 97.38 190 SER A N 1
ATOM 1513 C CA . SER A 1 190 ? -15.803 3.612 2.214 1.00 97.38 190 SER A CA 1
ATOM 1514 C C . SER A 1 190 ? -14.963 3.372 3.469 1.00 97.38 190 SER A C 1
ATOM 1516 O O . SER A 1 190 ? -15.355 2.538 4.290 1.00 97.38 190 SER A O 1
ATOM 1518 N N . LEU A 1 191 ? -13.835 4.069 3.619 1.00 97.88 191 LEU A N 1
ATOM 1519 C CA . LEU A 1 191 ? -12.957 3.978 4.786 1.00 97.88 191 LEU A CA 1
ATOM 1520 C C . LEU A 1 191 ? -13.600 4.621 6.017 1.00 97.88 191 LEU A C 1
ATOM 1522 O O . LEU A 1 191 ? -13.636 3.995 7.073 1.00 97.88 191 LEU A O 1
ATOM 1526 N N . SER A 1 192 ? -14.220 5.796 5.880 1.00 97.12 192 SER A N 1
ATOM 1527 C CA . SER A 1 192 ? -14.942 6.435 6.992 1.00 97.12 192 SER A CA 1
ATOM 1528 C C . SER A 1 192 ? -16.068 5.540 7.524 1.00 97.12 192 SER A C 1
ATOM 1530 O O . SER A 1 192 ? -16.186 5.312 8.727 1.00 97.12 192 SER A O 1
ATOM 1532 N N . ARG A 1 193 ? -16.843 4.913 6.630 1.00 97.62 193 ARG A N 1
ATOM 1533 C CA . ARG A 1 193 ? -17.888 3.956 7.024 1.00 97.62 193 ARG A CA 1
ATOM 1534 C C . ARG A 1 193 ? -17.319 2.658 7.606 1.00 97.62 193 ARG A C 1
ATOM 1536 O O . ARG A 1 193 ? -17.963 1.996 8.423 1.00 97.62 193 ARG A O 1
ATOM 1543 N N . LEU A 1 194 ? -16.136 2.230 7.166 1.00 97.81 194 LEU A N 1
ATOM 1544 C CA . LEU A 1 194 ? -15.429 1.117 7.797 1.00 97.81 194 LEU A CA 1
ATOM 1545 C C . LEU A 1 194 ? -15.048 1.478 9.236 1.00 97.81 194 LEU A C 1
ATOM 1547 O O . LEU A 1 194 ? -15.318 0.675 10.128 1.00 97.81 194 LEU A O 1
ATOM 1551 N N . TRP A 1 195 ? -14.514 2.680 9.465 1.00 97.50 195 TRP A N 1
ATOM 1552 C CA . TRP A 1 195 ? -14.197 3.167 10.803 1.00 97.50 195 TRP A CA 1
ATOM 1553 C C . TRP A 1 195 ? -15.421 3.176 11.723 1.00 97.50 195 TRP A C 1
ATOM 1555 O O . TRP A 1 195 ? -15.357 2.611 12.808 1.00 97.50 195 TRP A O 1
ATOM 1565 N N . GLU A 1 196 ? -16.559 3.726 11.291 1.00 96.75 196 GLU A N 1
ATOM 1566 C CA . GLU A 1 196 ? -17.799 3.747 12.091 1.00 96.75 196 GLU A CA 1
ATOM 1567 C C . GLU A 1 196 ? -18.249 2.338 12.523 1.00 96.75 196 GLU A C 1
ATOM 1569 O O . GLU A 1 196 ? -18.661 2.099 13.667 1.00 96.75 196 GLU A O 1
ATOM 1574 N N . ARG A 1 197 ? -18.136 1.361 11.614 1.00 97.75 197 ARG A N 1
ATOM 1575 C CA . ARG A 1 197 ? -18.442 -0.047 11.912 1.00 97.75 197 ARG A CA 1
ATOM 1576 C C . ARG A 1 197 ? -17.444 -0.650 12.892 1.00 97.75 197 ARG A C 1
ATOM 1578 O O . ARG A 1 197 ? -17.861 -1.344 13.812 1.00 97.75 197 ARG A O 1
ATOM 1585 N N . LEU A 1 198 ? -16.151 -0.392 12.710 1.00 97.38 198 LEU A N 1
ATOM 1586 C CA . LEU A 1 198 ? -15.118 -0.887 13.618 1.00 97.38 198 LEU A CA 1
ATOM 1587 C C . LEU A 1 198 ? -15.244 -0.247 15.000 1.00 97.38 198 LEU A C 1
ATOM 1589 O O . LEU A 1 198 ? -15.138 -0.947 15.995 1.00 97.38 198 LEU A O 1
ATOM 1593 N N . GLN A 1 199 ? -15.553 1.044 15.091 1.00 96.12 199 GLN A N 1
ATOM 1594 C CA . GLN A 1 199 ? -15.731 1.740 16.364 1.00 96.12 199 GLN A CA 1
ATOM 1595 C C . GLN A 1 199 ? -16.911 1.172 17.168 1.00 96.12 199 GLN A C 1
ATOM 1597 O O . GLN A 1 199 ? -16.832 1.056 18.390 1.00 96.12 199 GLN A O 1
ATOM 1602 N N . SER A 1 200 ? -17.994 0.784 16.489 1.00 96.19 200 SER A N 1
ATOM 1603 C CA . SER A 1 200 ? -19.176 0.193 17.130 1.00 96.19 200 SER A CA 1
ATOM 1604 C C . SER A 1 200 ? -19.042 -1.305 17.415 1.00 96.19 200 SER A C 1
ATOM 1606 O O . SER A 1 200 ? -19.644 -1.795 18.373 1.00 96.19 200 SER A O 1
ATOM 1608 N N . LYS A 1 201 ? -18.257 -2.040 16.617 1.00 97.31 201 LYS A N 1
ATOM 1609 C CA . LYS A 1 201 ? -18.117 -3.494 16.721 1.00 97.31 201 LYS A CA 1
ATOM 1610 C C . LYS A 1 201 ? -16.641 -3.911 16.817 1.00 97.31 201 LYS A C 1
ATOM 1612 O O . LYS A 1 201 ? -15.947 -3.879 15.799 1.00 97.31 201 LYS A O 1
ATOM 1617 N N . PRO A 1 202 ? -16.173 -4.372 17.993 1.00 97.62 202 PRO A N 1
ATOM 1618 C CA . PRO A 1 202 ? -14.798 -4.830 18.150 1.00 97.62 202 PRO A CA 1
ATOM 1619 C C . PRO A 1 202 ? -14.482 -6.052 17.270 1.00 97.62 202 PRO A C 1
ATOM 1621 O O . PRO A 1 202 ? -15.376 -6.867 17.001 1.00 97.62 202 PRO A O 1
ATOM 1624 N N . PRO A 1 203 ? -13.204 -6.251 16.893 1.00 97.94 203 PRO A N 1
ATOM 1625 C CA . PRO A 1 203 ? -12.739 -7.495 16.296 1.00 97.94 203 PRO A CA 1
ATOM 1626 C C . PRO A 1 203 ? -13.048 -8.692 17.195 1.00 97.94 203 PRO A C 1
ATOM 1628 O O . PRO A 1 203 ? -12.802 -8.661 18.405 1.00 97.94 203 PRO A O 1
ATOM 1631 N N . LEU A 1 204 ? -13.574 -9.758 16.596 1.00 97.56 204 LEU A N 1
ATOM 1632 C CA . LEU A 1 204 ? -13.823 -11.014 17.294 1.00 97.56 204 LEU A CA 1
ATOM 1633 C C . LEU A 1 204 ? -12.516 -11.793 17.457 1.00 97.56 204 LEU A C 1
ATOM 1635 O O . LEU A 1 204 ? -11.660 -11.781 16.574 1.00 97.56 204 LEU A O 1
ATOM 1639 N N . PHE A 1 205 ? -12.391 -12.520 18.564 1.00 97.94 205 PHE A N 1
ATOM 1640 C CA . PHE A 1 205 ? -11.242 -13.376 18.844 1.00 97.94 205 PHE A CA 1
ATOM 1641 C C . PHE A 1 205 ? -11.692 -14.750 19.354 1.00 97.94 205 PHE A C 1
ATOM 1643 O O . PHE A 1 205 ? -12.792 -14.910 19.894 1.00 97.94 205 PHE A O 1
ATOM 1650 N N . GLN A 1 206 ? -10.841 -15.753 19.143 1.00 97.50 206 GLN A N 1
ATOM 1651 C CA . GLN A 1 206 ? -11.121 -17.135 19.526 1.00 97.50 206 GLN A CA 1
ATOM 1652 C C . GLN A 1 206 ? -11.029 -17.318 21.045 1.00 97.50 206 GLN A C 1
ATOM 1654 O O . GLN A 1 206 ? -10.266 -16.634 21.729 1.00 97.50 206 GLN A O 1
ATOM 1659 N N . GLN A 1 207 ? -11.830 -18.244 21.569 1.00 97.69 207 GLN A N 1
ATOM 1660 C CA . GLN A 1 207 ? -11.757 -18.653 22.966 1.00 97.69 207 GLN A CA 1
ATOM 1661 C C . GLN A 1 207 ? -10.432 -19.367 23.213 1.00 97.69 207 GLN A C 1
ATOM 1663 O O . GLN A 1 207 ? -10.104 -20.318 22.511 1.00 97.69 207 GLN A O 1
ATOM 1668 N N . GLY A 1 208 ? -9.684 -18.906 24.212 1.00 95.50 208 GLY A N 1
ATOM 1669 C CA . GLY A 1 208 ? -8.466 -19.579 24.643 1.00 95.50 208 GLY A CA 1
ATOM 1670 C C . GLY A 1 208 ? -8.753 -20.843 25.454 1.00 95.50 208 GLY A C 1
ATOM 1671 O O . GLY A 1 208 ? -9.784 -20.932 26.132 1.00 95.50 208 GLY A O 1
ATOM 1672 N N . ASP A 1 209 ? -7.815 -21.787 25.424 1.00 95.44 209 ASP A N 1
ATOM 1673 C CA . ASP A 1 209 ? -7.918 -23.047 26.161 1.00 95.44 209 ASP A CA 1
ATOM 1674 C C . ASP A 1 209 ? -8.144 -22.798 27.660 1.00 95.44 209 ASP A C 1
ATOM 1676 O O . ASP A 1 209 ? -7.437 -22.024 28.308 1.00 95.44 209 ASP A O 1
ATOM 1680 N N . GLY A 1 210 ? -9.177 -23.437 28.215 1.00 92.88 210 GLY A N 1
ATOM 1681 C CA . GLY A 1 210 ? -9.523 -23.330 29.636 1.00 92.88 210 GLY A CA 1
ATOM 1682 C C . GLY A 1 210 ? -10.262 -22.049 30.050 1.00 92.88 210 GLY A C 1
ATOM 1683 O O . GLY A 1 210 ? -10.507 -21.850 31.240 1.00 92.88 210 GLY A O 1
ATOM 1684 N N . CYS A 1 211 ? -10.662 -21.175 29.120 1.00 96.94 211 CYS A N 1
ATOM 1685 C CA . CYS A 1 211 ? -11.477 -20.010 29.469 1.00 96.94 211 CYS A CA 1
ATOM 1686 C C . CYS A 1 211 ? -12.937 -20.415 29.743 1.00 96.94 211 CYS A C 1
ATOM 1688 O O . CYS A 1 211 ? -13.673 -20.719 28.811 1.00 96.94 211 CYS A O 1
ATOM 1690 N N . ALA A 1 212 ? -13.392 -20.373 30.998 1.00 96.75 212 ALA A N 1
ATOM 1691 C CA . ALA A 1 212 ? -14.779 -20.718 31.344 1.00 96.75 212 ALA A CA 1
ATOM 1692 C C . ALA A 1 212 ? -15.807 -19.634 30.950 1.00 96.75 212 ALA A C 1
ATOM 1694 O O . ALA A 1 212 ? -16.932 -19.949 30.575 1.00 96.75 212 ALA A O 1
ATOM 1695 N N . ASN A 1 213 ? -15.415 -18.354 30.988 1.00 95.25 213 ASN A N 1
ATOM 1696 C CA . ASN A 1 213 ? -16.324 -17.204 30.859 1.00 95.25 213 ASN A CA 1
ATOM 1697 C C . ASN A 1 213 ? -16.055 -16.370 29.593 1.00 95.25 213 ASN A C 1
ATOM 1699 O O . ASN A 1 213 ? -16.016 -15.139 29.644 1.00 95.25 213 ASN A O 1
ATOM 1703 N N . HIS A 1 214 ? -15.842 -17.018 28.443 1.00 96.75 214 HIS A N 1
ATOM 1704 C CA . HIS A 1 214 ? -15.484 -16.316 27.200 1.00 96.75 214 HIS A CA 1
ATOM 1705 C C . HIS A 1 214 ? -16.596 -15.390 26.693 1.00 96.75 214 HIS A C 1
ATOM 1707 O O . HIS A 1 214 ? -16.380 -14.190 26.537 1.00 96.75 214 HIS A O 1
ATOM 1713 N N . GLN A 1 215 ? -17.797 -15.940 26.487 1.00 96.00 215 GLN A N 1
ATOM 1714 C CA . GLN A 1 215 ? -18.924 -15.223 25.878 1.00 96.00 215 GLN A CA 1
ATOM 1715 C C . GLN A 1 215 ? -19.450 -14.083 26.759 1.00 96.00 215 GLN A C 1
ATOM 1717 O O . GLN A 1 215 ? -19.723 -12.995 26.266 1.00 96.00 215 GLN A O 1
ATOM 1722 N N . GLN A 1 216 ? -19.579 -14.327 28.066 1.00 95.12 216 GLN A N 1
ATOM 1723 C CA . GLN A 1 216 ? -20.167 -13.362 29.002 1.00 95.12 216 GLN A CA 1
ATOM 1724 C C . GLN A 1 216 ? -19.132 -12.416 29.623 1.00 95.12 216 GLN A C 1
ATOM 1726 O O . GLN A 1 216 ? -19.457 -11.270 29.907 1.00 95.12 216 GLN A O 1
ATOM 1731 N N . GLY A 1 217 ? -17.898 -12.881 29.842 1.00 96.50 217 GLY A N 1
ATOM 1732 C CA . GLY A 1 217 ? -16.843 -12.101 30.490 1.00 96.50 217 GLY A CA 1
ATOM 1733 C C . GLY A 1 217 ? -15.887 -11.477 29.482 1.00 96.50 217 GLY A C 1
ATOM 1734 O O . GLY A 1 217 ? -15.897 -10.267 29.275 1.00 96.50 217 GLY A O 1
ATOM 1735 N N . CYS A 1 218 ? -15.078 -12.309 28.817 1.00 97.62 218 CYS A N 1
ATOM 1736 C CA . CYS A 1 218 ? -13.976 -11.828 27.975 1.00 97.62 218 CYS A CA 1
ATOM 1737 C C . CYS A 1 218 ? -14.455 -10.937 26.817 1.00 97.62 218 CYS A C 1
ATOM 1739 O O . CYS A 1 218 ? -13.858 -9.887 26.580 1.00 97.62 218 CYS A O 1
ATOM 1741 N N . LEU A 1 219 ? -15.533 -11.314 26.115 1.00 97.75 219 LEU A N 1
ATOM 1742 C CA . LEU A 1 219 ? -16.097 -10.493 25.034 1.00 97.75 219 LEU A CA 1
ATOM 1743 C C . LEU A 1 219 ? -16.686 -9.170 25.546 1.00 97.75 219 LEU A C 1
ATOM 1745 O O . LEU A 1 219 ? -16.525 -8.141 24.888 1.00 97.75 219 LEU A O 1
ATOM 1749 N N . ALA A 1 220 ? -17.333 -9.174 26.715 1.00 97.31 220 ALA A N 1
ATOM 1750 C CA . ALA A 1 220 ? -17.899 -7.967 27.314 1.00 97.31 220 ALA A CA 1
ATOM 1751 C C . ALA A 1 220 ? -16.795 -6.992 27.749 1.00 97.31 220 ALA A C 1
ATOM 1753 O O . ALA A 1 220 ? -16.826 -5.822 27.366 1.00 97.31 220 ALA A O 1
ATOM 1754 N N . THR A 1 221 ? -15.771 -7.484 28.457 1.00 97.75 221 THR A N 1
ATOM 1755 C CA . THR A 1 221 ? -14.597 -6.678 28.821 1.00 97.75 221 THR A CA 1
ATOM 1756 C C . THR A 1 221 ? -13.894 -6.143 27.580 1.00 97.75 221 THR A C 1
ATOM 1758 O O . THR A 1 221 ? -13.554 -4.963 27.539 1.00 97.75 221 THR A O 1
ATOM 1761 N N . TRP A 1 222 ? -13.694 -6.974 26.551 1.00 97.94 222 TRP A N 1
ATOM 1762 C CA . TRP A 1 222 ? -13.072 -6.514 25.311 1.00 97.94 222 TRP A CA 1
ATOM 1763 C C . TRP A 1 222 ? -13.894 -5.422 24.630 1.00 97.94 222 TRP A C 1
ATOM 1765 O O . TRP A 1 222 ? -13.334 -4.416 24.213 1.00 97.94 222 TRP A O 1
ATOM 1775 N N . THR A 1 223 ? -15.217 -5.569 24.584 1.00 97.81 223 THR A N 1
ATOM 1776 C CA . THR A 1 223 ? -16.112 -4.551 24.021 1.00 97.81 223 THR A CA 1
ATOM 1777 C C . THR A 1 223 ? -15.990 -3.223 24.763 1.00 97.81 223 THR A C 1
ATOM 1779 O O . THR A 1 223 ? -15.896 -2.178 24.124 1.00 97.81 223 THR A O 1
ATOM 1782 N N . GLN A 1 224 ? -15.929 -3.249 26.097 1.00 97.12 224 GLN A N 1
ATOM 1783 C CA . GLN A 1 224 ? -15.737 -2.037 26.891 1.00 97.12 224 GLN A CA 1
ATOM 1784 C C . GLN A 1 224 ? -14.370 -1.390 26.619 1.00 97.12 224 GLN A C 1
ATOM 1786 O O . GLN A 1 224 ? -14.307 -0.207 26.292 1.00 97.12 224 GLN A O 1
ATOM 1791 N N . VAL A 1 225 ? -13.284 -2.169 26.700 1.00 97.25 225 VAL A N 1
ATOM 1792 C CA . VAL A 1 225 ? -11.920 -1.685 26.424 1.00 97.25 225 VAL A CA 1
ATOM 1793 C C . VAL A 1 225 ? -11.826 -1.111 25.010 1.00 97.25 225 VAL A C 1
ATOM 1795 O O . VAL A 1 225 ? -11.241 -0.053 24.808 1.00 97.25 225 VAL A O 1
ATOM 1798 N N . TRP A 1 226 ? -12.440 -1.767 24.030 1.00 97.62 226 TRP A N 1
ATOM 1799 C CA . TRP A 1 226 ? -12.476 -1.307 22.648 1.00 97.62 226 TRP A CA 1
ATOM 1800 C C . TRP A 1 226 ? -13.195 0.032 22.486 1.00 97.62 226 TRP A C 1
ATOM 1802 O O . TRP A 1 226 ? -12.695 0.916 21.794 1.00 97.62 226 TRP A O 1
ATOM 1812 N N . GLN A 1 227 ? -14.341 0.213 23.145 1.00 97.00 227 GLN A N 1
ATOM 1813 C CA . GLN A 1 227 ? -15.067 1.485 23.133 1.00 97.00 227 GLN A CA 1
ATOM 1814 C C . GLN A 1 227 ? -14.271 2.613 23.798 1.00 97.00 227 GLN A C 1
ATOM 1816 O O . GLN A 1 227 ? -14.333 3.751 23.335 1.00 97.00 227 GLN A O 1
ATOM 1821 N N . GLU A 1 228 ? -13.531 2.315 24.868 1.00 96.12 228 GLU A N 1
ATOM 1822 C CA . GLU A 1 228 ? -12.621 3.268 25.513 1.00 96.12 228 GLU A CA 1
ATOM 1823 C C . GLU A 1 228 ? -11.456 3.636 24.577 1.00 96.12 228 GLU A C 1
ATOM 1825 O O . GLU A 1 228 ? -11.176 4.819 24.386 1.00 96.12 228 GLU A O 1
ATOM 1830 N N . LEU A 1 229 ? -10.844 2.650 23.908 1.00 96.19 229 LEU A N 1
ATOM 1831 C CA . LEU A 1 229 ? -9.800 2.873 22.900 1.00 96.19 229 LEU A CA 1
ATOM 1832 C C . LEU A 1 229 ? -10.311 3.688 21.704 1.00 96.19 229 LEU A C 1
ATOM 1834 O O . LEU A 1 229 ? -9.626 4.587 21.237 1.00 96.19 229 LEU A O 1
ATOM 1838 N N . GLY A 1 230 ? -11.524 3.420 21.219 1.00 94.75 230 GLY A N 1
ATOM 1839 C CA . GLY A 1 230 ? -12.112 4.135 20.082 1.00 94.75 230 GLY A CA 1
ATOM 1840 C C . GLY A 1 230 ? -12.465 5.599 20.373 1.00 94.75 230 GLY A C 1
ATOM 1841 O O . GLY A 1 230 ? -12.793 6.337 19.442 1.00 94.75 230 GLY A O 1
ATOM 1842 N N . LYS A 1 231 ? -12.419 6.011 21.648 1.00 95.19 231 LYS A N 1
ATOM 1843 C CA . LYS A 1 231 ? -12.615 7.390 22.125 1.00 95.19 231 LYS A CA 1
ATOM 1844 C C . LYS A 1 231 ? -11.306 8.058 22.553 1.00 95.19 231 LYS A C 1
ATOM 1846 O O . LYS A 1 231 ? -11.345 9.206 22.987 1.00 95.19 231 LYS A O 1
ATOM 1851 N N . SER A 1 232 ? -10.172 7.360 22.483 1.00 94.31 232 SER A N 1
ATOM 1852 C CA . SER A 1 232 ? -8.890 7.940 22.872 1.00 94.31 232 SER A CA 1
ATOM 1853 C C . SER A 1 232 ? -8.492 9.067 21.918 1.00 94.31 232 SER A C 1
ATOM 1855 O O . SER A 1 232 ? -8.767 9.026 20.715 1.00 94.31 232 SER A O 1
ATOM 1857 N N . ASP A 1 233 ? -7.750 10.044 22.436 1.00 91.19 233 ASP A N 1
ATOM 1858 C CA . ASP A 1 233 ? -7.178 11.116 21.618 1.00 91.19 233 ASP A CA 1
ATOM 1859 C C . ASP A 1 233 ? -6.310 10.576 20.473 1.00 91.19 233 ASP A C 1
ATOM 1861 O O . ASP A 1 233 ? -6.269 11.174 19.402 1.00 91.19 233 ASP A O 1
ATOM 1865 N N . SER A 1 234 ? -5.626 9.439 20.665 1.00 90.06 234 SER A N 1
ATOM 1866 C CA . SER A 1 234 ? -4.810 8.826 19.607 1.00 90.06 234 SER A CA 1
ATOM 1867 C C . SER A 1 234 ? -5.644 8.377 18.406 1.00 90.06 234 SER A C 1
ATOM 1869 O O . SER A 1 234 ? -5.176 8.492 17.278 1.00 90.06 234 SER A O 1
ATOM 1871 N N . ALA A 1 235 ? -6.877 7.916 18.629 1.00 90.50 235 ALA A N 1
ATOM 1872 C CA . ALA A 1 235 ? -7.793 7.539 17.559 1.00 90.50 235 ALA A CA 1
ATOM 1873 C C . ALA A 1 235 ? -8.541 8.751 16.978 1.00 90.50 235 ALA A C 1
ATOM 1875 O O . ALA A 1 235 ? -8.825 8.784 15.785 1.00 90.50 235 ALA A O 1
ATOM 1876 N N . LEU A 1 236 ? -8.875 9.756 17.793 1.00 92.44 236 LEU A N 1
ATOM 1877 C CA . LEU A 1 236 ? -9.682 10.898 17.345 1.00 92.44 236 LEU A CA 1
ATOM 1878 C C . LEU A 1 236 ? -8.881 11.989 16.621 1.00 92.44 236 LEU A C 1
ATOM 1880 O O . LEU A 1 236 ? -9.467 12.722 15.829 1.00 92.44 236 LEU A O 1
ATOM 1884 N N . LYS A 1 237 ? -7.566 12.087 16.856 1.00 94.00 237 LYS A N 1
ATOM 1885 C CA . LYS A 1 237 ? -6.689 13.081 16.204 1.00 94.00 237 LYS A CA 1
ATOM 1886 C C . LYS A 1 237 ? -6.496 12.856 14.704 1.00 94.00 237 LYS A C 1
ATOM 1888 O O . LYS A 1 237 ? -6.187 13.804 13.993 1.00 94.00 237 LYS A O 1
ATOM 1893 N N . LEU A 1 238 ? -6.630 11.618 14.237 1.00 93.94 238 LEU A N 1
ATOM 1894 C CA . LEU A 1 238 ? -6.454 11.267 12.828 1.00 93.94 238 LEU A CA 1
ATOM 1895 C C . LEU A 1 238 ? -7.775 11.440 12.065 1.00 93.94 238 LEU A C 1
ATOM 1897 O O . LEU A 1 238 ? -8.833 11.306 12.675 1.00 93.94 238 LEU A O 1
ATOM 1901 N N . PRO A 1 239 ? -7.778 11.681 10.744 1.00 94.44 239 PRO A N 1
ATOM 1902 C CA . PRO A 1 239 ? -9.007 11.708 9.946 1.00 94.44 239 PRO A CA 1
ATOM 1903 C C . PRO A 1 239 ? -9.801 10.398 10.050 1.00 94.44 239 PRO A C 1
ATOM 1905 O O . PRO A 1 239 ? -9.228 9.335 10.283 1.00 94.44 239 PRO A O 1
ATOM 1908 N N . ALA A 1 240 ? -11.125 10.436 9.868 1.00 94.38 240 ALA A N 1
ATOM 1909 C CA . ALA A 1 240 ? -11.963 9.226 9.928 1.00 94.38 240 ALA A CA 1
ATOM 1910 C C . ALA A 1 240 ? -11.598 8.190 8.847 1.00 94.38 240 ALA A C 1
ATOM 1912 O O . ALA A 1 240 ? -11.739 6.989 9.069 1.00 94.38 240 ALA A O 1
ATOM 1913 N N . ALA A 1 241 ? -11.086 8.655 7.704 1.00 96.06 241 ALA A N 1
ATOM 1914 C CA . ALA A 1 241 ? -10.604 7.804 6.625 1.00 96.06 241 ALA A CA 1
ATOM 1915 C C . ALA A 1 241 ? -9.245 7.134 6.921 1.00 96.06 241 ALA A C 1
ATOM 1917 O O . ALA A 1 241 ? -8.920 6.140 6.275 1.00 96.06 241 ALA A O 1
ATOM 1918 N N . ASP A 1 242 ? -8.474 7.609 7.909 1.00 97.25 242 ASP A N 1
ATOM 1919 C CA . ASP A 1 242 ? -7.210 6.986 8.333 1.00 97.25 242 ASP A CA 1
ATOM 1920 C C . ASP A 1 242 ? -7.463 5.788 9.267 1.00 97.25 242 ASP A C 1
ATOM 1922 O O . ASP A 1 242 ? -7.071 5.757 10.435 1.00 97.25 242 ASP A O 1
ATOM 1926 N N . VAL A 1 243 ? -8.190 4.790 8.761 1.00 97.81 243 VAL A N 1
ATOM 1927 C CA . VAL A 1 243 ? -8.527 3.573 9.513 1.00 97.81 243 VAL A CA 1
ATOM 1928 C C . VAL A 1 243 ? -7.264 2.841 9.996 1.00 97.81 243 VAL A C 1
ATOM 1930 O O . VAL A 1 243 ? -7.212 2.518 11.187 1.00 97.81 243 VAL A O 1
ATOM 1933 N N . PRO A 1 244 ? -6.235 2.590 9.153 1.00 97.62 244 PRO A N 1
ATOM 1934 C CA . PRO A 1 244 ? -5.018 1.910 9.598 1.00 97.62 244 PRO A CA 1
ATOM 1935 C C . PRO A 1 244 ? -4.275 2.689 10.688 1.00 97.62 244 PRO A C 1
ATOM 1937 O O . PRO A 1 244 ? -3.903 2.104 11.709 1.00 97.62 244 PRO A O 1
ATOM 1940 N N . GLY A 1 245 ? -4.111 4.008 10.524 1.00 96.69 245 GLY A N 1
ATOM 1941 C CA . GLY A 1 245 ? -3.451 4.861 11.509 1.00 96.69 245 GLY A CA 1
ATOM 1942 C C . GLY A 1 245 ? -4.194 4.878 12.841 1.00 96.69 245 GLY A C 1
ATOM 1943 O O . GLY A 1 245 ? -3.577 4.706 13.894 1.00 96.69 245 GLY A O 1
ATOM 1944 N N . ARG A 1 246 ? -5.530 4.975 12.817 1.00 97.44 246 ARG A N 1
ATOM 1945 C CA . ARG A 1 246 ? -6.365 4.904 14.027 1.00 97.44 246 ARG A CA 1
ATOM 1946 C C . ARG A 1 246 ? -6.228 3.564 14.743 1.00 97.44 246 ARG A C 1
ATOM 1948 O O . ARG A 1 246 ? -6.041 3.550 15.958 1.00 97.44 246 ARG A O 1
ATOM 1955 N N . LEU A 1 247 ? -6.269 2.444 14.018 1.00 97.88 247 LEU A N 1
ATOM 1956 C CA . LEU A 1 247 ? -6.107 1.111 14.609 1.00 97.88 247 LEU A CA 1
ATOM 1957 C C . LEU A 1 247 ? -4.710 0.911 15.218 1.00 97.88 247 LEU A C 1
ATOM 1959 O O . LEU A 1 247 ? -4.603 0.400 16.334 1.00 97.88 247 LEU A O 1
ATOM 1963 N N . ARG A 1 248 ? -3.647 1.365 14.541 1.00 97.06 248 ARG A N 1
ATOM 1964 C CA . ARG A 1 248 ? -2.275 1.359 15.085 1.00 97.06 248 ARG A CA 1
ATOM 1965 C C . ARG A 1 248 ? -2.160 2.261 16.318 1.00 97.06 248 ARG A C 1
ATOM 1967 O O . ARG A 1 248 ? -1.553 1.872 17.313 1.00 97.06 248 ARG A O 1
ATOM 1974 N N . GLY A 1 249 ? -2.808 3.425 16.301 1.00 95.94 249 GLY A N 1
ATOM 1975 C CA . GLY A 1 249 ? -2.899 4.328 17.449 1.00 95.94 249 GLY A CA 1
ATOM 1976 C C . GLY A 1 249 ? -3.651 3.722 18.640 1.00 95.94 249 GLY A C 1
ATOM 1977 O O . GLY A 1 249 ? -3.267 3.958 19.788 1.00 95.94 249 GLY A O 1
ATOM 1978 N N . MET A 1 250 ? -4.688 2.915 18.395 1.00 96.62 250 MET A N 1
ATOM 1979 C CA . MET A 1 250 ? -5.383 2.136 19.428 1.00 96.62 250 MET A CA 1
ATOM 1980 C C . MET A 1 250 ? -4.496 1.014 19.980 1.00 96.62 250 MET A C 1
ATOM 1982 O O . MET A 1 250 ? -4.424 0.853 21.197 1.00 96.62 250 MET A O 1
ATOM 1986 N N . GLU A 1 251 ? -3.794 0.267 19.118 1.00 96.44 251 GLU A N 1
ATOM 1987 C CA . GLU A 1 251 ? -2.836 -0.768 19.537 1.00 96.44 251 GLU A CA 1
ATOM 1988 C C . GLU A 1 251 ? -1.745 -0.166 20.431 1.00 96.44 251 GLU A C 1
ATOM 1990 O O . GLU A 1 251 ? -1.497 -0.652 21.535 1.00 96.44 251 GLU A O 1
ATOM 1995 N N . GLN A 1 252 ? -1.137 0.939 20.003 1.00 95.75 252 GLN A N 1
ATOM 1996 C CA . GLN A 1 252 ? -0.110 1.626 20.777 1.00 95.75 252 GLN A CA 1
ATOM 1997 C C . GLN A 1 252 ? -0.659 2.150 22.112 1.00 95.75 252 GLN A C 1
ATOM 1999 O O . GLN A 1 252 ? -0.013 1.987 23.150 1.00 95.75 252 GLN A O 1
ATOM 2004 N N . HIS A 1 253 ? -1.862 2.736 22.119 1.00 94.94 253 HIS A N 1
ATOM 2005 C CA . HIS A 1 253 ? -2.491 3.221 23.350 1.00 94.94 253 HIS A CA 1
ATOM 2006 C C . HIS A 1 253 ? -2.792 2.084 24.331 1.00 94.94 253 HIS A C 1
ATOM 2008 O O . HIS A 1 253 ? -2.600 2.254 25.533 1.00 94.94 253 HIS A O 1
ATOM 2014 N N . LEU A 1 254 ? -3.189 0.910 23.833 1.00 95.12 254 LEU A N 1
ATOM 2015 C CA . LEU A 1 254 ? -3.415 -0.274 24.658 1.00 95.12 254 LEU A CA 1
ATOM 2016 C C . LEU A 1 254 ? -2.144 -0.727 25.391 1.00 95.12 254 LEU A C 1
ATOM 2018 O O . LEU A 1 254 ? -2.236 -1.169 26.534 1.00 95.12 254 LEU A O 1
ATOM 2022 N N . TYR A 1 255 ? -0.969 -0.610 24.765 1.00 92.50 255 TYR A N 1
ATOM 2023 C CA . TYR A 1 255 ? 0.307 -0.983 25.384 1.00 92.50 255 TYR A CA 1
ATOM 2024 C C . TYR A 1 255 ? 0.878 0.089 26.314 1.00 92.50 255 TYR A C 1
ATOM 2026 O O . TYR A 1 255 ? 1.437 -0.244 27.358 1.00 92.50 255 TYR A O 1
ATOM 2034 N N . LEU A 1 256 ? 0.763 1.365 25.942 1.00 92.88 256 LEU A N 1
ATOM 2035 C CA . LEU A 1 256 ? 1.356 2.467 26.705 1.00 92.88 256 LEU A CA 1
ATOM 2036 C C . LEU A 1 256 ? 0.495 2.895 27.898 1.00 92.88 256 LEU A C 1
ATOM 2038 O O . LEU A 1 256 ? 1.022 3.376 28.901 1.00 92.88 256 LEU A O 1
ATOM 2042 N N . ASN A 1 257 ? -0.826 2.718 27.820 1.00 92.88 257 ASN A N 1
ATOM 2043 C CA . ASN A 1 257 ? -1.722 3.047 28.917 1.00 92.88 257 ASN A CA 1
ATOM 2044 C C . ASN A 1 257 ? -1.820 1.872 29.899 1.00 92.88 257 ASN A C 1
ATOM 2046 O O . ASN A 1 257 ? -2.654 0.973 29.757 1.00 92.88 257 ASN A O 1
ATOM 2050 N N . GLY A 1 258 ? -0.980 1.909 30.938 1.00 89.31 258 GLY A N 1
ATOM 2051 C CA . GLY A 1 258 ? -0.936 0.875 31.974 1.00 89.31 258 GLY A CA 1
ATOM 2052 C C . GLY A 1 258 ? -2.286 0.612 32.655 1.00 89.31 258 GLY A C 1
ATOM 2053 O O . GLY A 1 258 ? -2.550 -0.523 33.046 1.00 89.31 258 GLY A O 1
ATOM 2054 N N . GLY A 1 259 ? -3.173 1.612 32.743 1.00 91.44 259 GLY A N 1
ATOM 2055 C CA . GLY A 1 259 ? -4.517 1.451 33.307 1.00 91.44 259 GLY A CA 1
ATOM 2056 C C . GLY A 1 259 ? -5.426 0.580 32.437 1.00 91.44 259 GLY A C 1
ATOM 2057 O O . GLY A 1 259 ? -6.024 -0.378 32.933 1.00 91.44 259 GLY A O 1
ATOM 2058 N N . LEU A 1 260 ? -5.474 0.860 31.132 1.00 89.81 260 LEU A N 1
ATOM 2059 C CA . LEU A 1 260 ? -6.229 0.074 30.147 1.00 89.81 260 LEU A CA 1
ATOM 2060 C C . LEU A 1 260 ? -5.664 -1.341 30.008 1.00 89.81 260 LEU A C 1
ATOM 2062 O O . LEU A 1 260 ? -6.417 -2.317 30.045 1.00 89.81 260 LEU A O 1
ATOM 2066 N N . TYR A 1 261 ? -4.338 -1.475 29.940 1.00 90.69 261 TYR A N 1
ATOM 2067 C CA . TYR A 1 261 ? -3.694 -2.786 29.903 1.00 90.69 261 TYR A CA 1
ATOM 2068 C C . TYR A 1 261 ? -3.974 -3.605 31.170 1.00 90.69 261 TYR A C 1
ATOM 2070 O O . TYR A 1 261 ? -4.218 -4.813 31.094 1.00 90.69 261 TYR A O 1
ATOM 2078 N N . ALA A 1 262 ? -3.985 -2.967 32.345 1.00 91.81 262 ALA A N 1
ATOM 2079 C CA . ALA A 1 262 ? -4.347 -3.616 33.602 1.00 91.81 262 ALA A CA 1
ATOM 2080 C C . ALA A 1 262 ? -5.836 -3.984 33.660 1.00 91.81 262 ALA A C 1
ATOM 2082 O O . ALA A 1 262 ? -6.185 -5.014 34.236 1.00 91.81 262 ALA A O 1
ATOM 2083 N N . HIS A 1 263 ? -6.727 -3.179 33.074 1.00 92.56 263 HIS A N 1
ATOM 2084 C CA . HIS A 1 263 ? -8.143 -3.525 32.947 1.00 92.56 263 HIS A CA 1
ATOM 2085 C C . HIS A 1 263 ? -8.328 -4.763 32.059 1.00 92.56 263 HIS A C 1
ATOM 2087 O O . HIS A 1 263 ? -8.917 -5.749 32.505 1.00 92.56 263 HIS A O 1
ATOM 2093 N N . LEU A 1 264 ? -7.708 -4.772 30.874 1.00 92.75 264 LEU A N 1
ATOM 2094 C CA . LEU A 1 264 ? -7.701 -5.927 29.977 1.00 92.75 264 LEU A CA 1
ATOM 2095 C C . LEU A 1 264 ? -7.112 -7.169 30.666 1.00 92.75 264 LEU A C 1
ATOM 2097 O O . LEU A 1 264 ? -7.686 -8.250 30.604 1.00 92.75 264 LEU A O 1
ATOM 2101 N N . SER A 1 265 ? -5.987 -7.014 31.367 1.00 93.69 265 SER A N 1
ATOM 2102 C CA . SER A 1 265 ? -5.296 -8.121 32.041 1.00 93.69 265 SER A CA 1
ATOM 2103 C C . SER A 1 265 ? -6.066 -8.700 33.226 1.00 93.69 265 SER A C 1
ATOM 2105 O O . SER A 1 265 ? -5.872 -9.868 33.543 1.00 93.69 265 SER A O 1
ATOM 2107 N N . ARG A 1 266 ? -6.918 -7.908 33.889 1.00 95.25 266 ARG A N 1
ATOM 2108 C CA . ARG A 1 266 ? -7.777 -8.385 34.983 1.00 95.25 266 ARG A CA 1
ATOM 2109 C C . ARG A 1 266 ? -9.067 -9.025 34.478 1.00 95.25 266 ARG A C 1
ATOM 2111 O O . ARG A 1 266 ? -9.554 -9.951 35.116 1.00 95.25 266 ARG A O 1
ATOM 2118 N N . GLY A 1 267 ? -9.627 -8.529 33.375 1.00 94.19 267 GLY A N 1
ATOM 2119 C CA . GLY A 1 267 ? -10.906 -9.019 32.858 1.00 94.19 267 GLY A CA 1
ATOM 2120 C C . GLY A 1 267 ? -10.802 -10.167 31.850 1.00 94.19 267 GLY A C 1
ATOM 2121 O O . GLY A 1 267 ? -11.795 -10.852 31.617 1.00 94.19 267 GLY A O 1
ATOM 2122 N N . LEU A 1 268 ? -9.626 -10.415 31.259 1.00 96.56 268 LEU A N 1
ATOM 2123 C CA . LEU A 1 268 ? -9.422 -11.514 30.310 1.00 96.56 268 LEU A CA 1
ATOM 2124 C C . LEU A 1 268 ? -8.519 -12.604 30.883 1.00 96.56 268 LEU A C 1
ATOM 2126 O O . LEU A 1 268 ? -7.480 -12.334 31.484 1.00 96.56 268 LEU A O 1
ATOM 2130 N N . ALA A 1 269 ? -8.867 -13.856 30.579 1.00 96.12 269 ALA A N 1
ATOM 2131 C CA . ALA A 1 269 ? -7.946 -14.974 30.746 1.00 96.12 269 ALA A CA 1
ATOM 2132 C C . ALA A 1 269 ? -6.668 -14.753 29.901 1.00 96.12 269 ALA A C 1
ATOM 2134 O O . ALA A 1 269 ? -6.754 -14.156 28.820 1.00 96.12 269 ALA A O 1
ATOM 2135 N N . PRO A 1 270 ? -5.493 -15.256 30.329 1.00 95.25 270 PRO A N 1
ATOM 2136 C CA . PRO A 1 270 ? -4.226 -15.023 29.631 1.00 95.25 270 PRO A CA 1
ATOM 2137 C C . PRO A 1 270 ? -4.255 -15.368 28.133 1.00 95.25 270 PRO A C 1
ATOM 2139 O O . PRO A 1 270 ? -3.765 -14.586 27.316 1.00 95.25 270 PRO A O 1
ATOM 2142 N N . GLU A 1 271 ? -4.886 -16.486 27.766 1.00 96.94 271 GLU A N 1
ATOM 2143 C CA . GLU A 1 271 ? -5.036 -16.940 26.375 1.00 96.94 271 GLU A CA 1
ATOM 2144 C C . GLU A 1 271 ? -5.976 -16.054 25.549 1.00 96.94 271 GLU A C 1
ATOM 2146 O O . GLU A 1 271 ? -5.677 -15.691 24.408 1.00 96.94 271 GLU A O 1
ATOM 2151 N N . CYS A 1 272 ? -7.090 -15.628 26.147 1.00 97.50 272 CYS A N 1
ATOM 2152 C CA . CYS A 1 272 ? -8.030 -14.696 25.529 1.00 97.50 272 CYS A CA 1
ATOM 2153 C C . CYS A 1 272 ? -7.373 -13.337 25.271 1.00 97.50 272 CYS A C 1
ATOM 2155 O O . CYS A 1 272 ? -7.550 -12.757 24.204 1.00 97.50 272 CYS A O 1
ATOM 2157 N N . ARG A 1 273 ? -6.547 -12.853 26.207 1.00 96.62 273 ARG A N 1
ATOM 2158 C CA . ARG A 1 273 ? -5.781 -11.613 26.032 1.00 96.62 273 ARG A CA 1
ATOM 2159 C C . ARG A 1 273 ? -4.826 -11.707 24.841 1.00 96.62 273 ARG A C 1
ATOM 2161 O O . ARG A 1 273 ? -4.785 -10.783 24.035 1.00 96.62 273 ARG A O 1
ATOM 2168 N N . ARG A 1 274 ? -4.085 -12.815 24.695 1.00 95.94 274 ARG A N 1
ATOM 2169 C CA . ARG A 1 274 ? -3.229 -13.046 23.513 1.00 95.94 274 ARG A CA 1
ATOM 2170 C C . ARG A 1 274 ? -4.053 -13.040 22.224 1.00 95.94 274 ARG A C 1
ATOM 2172 O O . ARG A 1 274 ? -3.679 -12.372 21.264 1.00 95.94 274 ARG A O 1
ATOM 2179 N N . SER A 1 275 ? -5.198 -13.716 22.238 1.00 97.56 275 SER A N 1
ATOM 2180 C CA . SER A 1 275 ? -6.107 -13.809 21.091 1.00 97.56 275 SER A CA 1
ATOM 2181 C C . SER A 1 275 ? -6.692 -12.452 20.677 1.00 97.56 275 SER A C 1
ATOM 2183 O O . SER A 1 275 ? -6.805 -12.191 19.484 1.00 97.56 275 SER A O 1
ATOM 2185 N N . VAL A 1 276 ? -6.994 -11.559 21.628 1.00 97.19 276 VAL A N 1
ATOM 2186 C CA . VAL A 1 276 ? -7.414 -10.172 21.345 1.00 97.19 276 VAL A CA 1
ATOM 2187 C C . VAL A 1 276 ? -6.341 -9.401 20.583 1.00 97.19 276 VAL A C 1
ATOM 2189 O O . VAL A 1 276 ? -6.638 -8.787 19.562 1.00 97.19 276 VAL A O 1
ATOM 2192 N N . ILE A 1 277 ? -5.090 -9.450 21.048 1.00 96.25 277 ILE A N 1
ATOM 2193 C CA . ILE A 1 277 ? -3.977 -8.753 20.387 1.00 96.25 277 ILE A CA 1
ATOM 2194 C C . ILE A 1 277 ? -3.770 -9.292 18.969 1.00 96.25 277 ILE A C 1
ATOM 2196 O O . ILE A 1 277 ? -3.596 -8.518 18.028 1.00 96.25 277 ILE A O 1
ATOM 2200 N N . VAL A 1 278 ? -3.831 -10.615 18.801 1.00 97.38 278 VAL A N 1
ATOM 2201 C CA . VAL A 1 278 ? -3.745 -11.251 17.480 1.00 97.38 278 VAL A CA 1
ATOM 2202 C C . VAL A 1 278 ? -4.899 -10.803 16.581 1.00 97.38 278 VAL A C 1
ATOM 2204 O O . VAL A 1 278 ? -4.658 -10.463 15.426 1.00 97.38 278 VAL A O 1
ATOM 2207 N N . ALA A 1 279 ? -6.131 -10.745 17.092 1.00 98.19 279 ALA A N 1
ATOM 2208 C CA . ALA A 1 279 ? -7.293 -10.288 16.330 1.00 98.19 279 ALA A CA 1
ATOM 2209 C C . ALA A 1 279 ? -7.188 -8.810 15.918 1.00 98.19 279 ALA A C 1
ATOM 2211 O O . ALA A 1 279 ? -7.544 -8.468 14.790 1.00 98.19 279 ALA A O 1
ATOM 2212 N N . LEU A 1 280 ? -6.662 -7.941 16.788 1.00 97.75 280 LEU A N 1
ATOM 2213 C CA . LEU A 1 280 ? -6.403 -6.537 16.464 1.00 97.75 280 LEU A CA 1
ATOM 2214 C C . LEU A 1 280 ? -5.364 -6.404 15.345 1.00 97.75 280 LEU A C 1
ATOM 2216 O O . LEU A 1 280 ? -5.641 -5.767 14.333 1.00 97.75 280 LEU A O 1
ATOM 2220 N N . ARG A 1 281 ? -4.207 -7.062 15.479 1.00 97.94 281 ARG A N 1
ATOM 2221 C CA . ARG A 1 281 ? -3.157 -7.047 14.445 1.00 97.94 281 ARG A CA 1
ATOM 2222 C C . ARG A 1 281 ? -3.642 -7.614 13.124 1.00 97.94 281 ARG A C 1
ATOM 2224 O O . ARG A 1 281 ? -3.388 -7.028 12.080 1.00 97.94 281 ARG A O 1
ATOM 2231 N N . LYS A 1 282 ? -4.390 -8.716 13.178 1.00 98.12 282 LYS A N 1
ATOM 2232 C CA . LYS A 1 282 ? -5.034 -9.282 11.998 1.00 98.12 282 LYS A CA 1
ATOM 2233 C C . LYS A 1 282 ? -5.982 -8.274 11.352 1.00 98.12 282 LYS A C 1
ATOM 2235 O O . LYS A 1 282 ? -5.930 -8.110 10.148 1.00 98.12 282 LYS A O 1
ATOM 2240 N N . THR A 1 283 ? -6.785 -7.556 12.136 1.00 98.44 283 THR A N 1
ATOM 2241 C CA . THR A 1 283 ? -7.677 -6.515 11.601 1.00 98.44 283 THR A CA 1
ATOM 2242 C C . THR A 1 283 ? -6.888 -5.392 10.925 1.00 98.44 283 THR A C 1
ATOM 2244 O O . THR A 1 283 ? -7.284 -4.952 9.854 1.00 98.44 283 THR A O 1
ATOM 2247 N N . ILE A 1 284 ? -5.762 -4.953 11.501 1.00 98.06 284 ILE A N 1
ATOM 2248 C CA . ILE A 1 284 ? -4.870 -3.963 10.869 1.00 98.06 284 ILE A CA 1
ATOM 2249 C C . ILE A 1 284 ? -4.369 -4.490 9.518 1.00 98.06 284 ILE A C 1
ATOM 2251 O O . ILE A 1 284 ? -4.543 -3.818 8.506 1.00 98.06 284 ILE A O 1
ATOM 2255 N N . MET A 1 285 ? -3.828 -5.711 9.494 1.00 97.62 285 MET A N 1
ATOM 2256 C CA . MET A 1 285 ? -3.321 -6.349 8.274 1.00 97.62 285 MET A CA 1
ATOM 2257 C C . MET A 1 285 ? -4.412 -6.561 7.217 1.00 97.62 285 MET A C 1
ATOM 2259 O O . MET A 1 285 ? -4.166 -6.333 6.038 1.00 97.62 285 MET A O 1
ATOM 2263 N N . ASP A 1 286 ? -5.613 -6.976 7.625 1.00 97.88 286 ASP A N 1
ATOM 2264 C CA . ASP A 1 286 ? -6.748 -7.206 6.727 1.00 97.88 286 ASP A CA 1
ATOM 2265 C C . ASP A 1 286 ? -7.221 -5.883 6.093 1.00 97.88 286 ASP A C 1
ATOM 2267 O O . ASP A 1 286 ? -7.545 -5.849 4.907 1.00 97.88 286 ASP A O 1
ATOM 2271 N N . VAL A 1 287 ? -7.231 -4.780 6.855 1.00 98.06 287 VAL A N 1
ATOM 2272 C CA . VAL A 1 287 ? -7.566 -3.445 6.327 1.00 98.06 287 VAL A CA 1
ATOM 2273 C C . VAL A 1 287 ? -6.476 -2.937 5.383 1.00 98.06 287 VAL A C 1
ATOM 2275 O O . VAL A 1 287 ? -6.799 -2.438 4.310 1.00 98.06 287 VAL A O 1
ATOM 2278 N N . GLU A 1 288 ? -5.202 -3.086 5.749 1.00 96.88 288 GLU A N 1
ATOM 2279 C CA . GLU A 1 288 ? -4.062 -2.671 4.920 1.00 96.88 288 GLU A CA 1
ATOM 2280 C C . GLU A 1 288 ? -3.994 -3.457 3.603 1.00 96.88 288 GLU A C 1
ATOM 2282 O O . GLU A 1 288 ? -3.935 -2.864 2.527 1.00 96.88 288 GLU A O 1
ATOM 2287 N N . GLY A 1 289 ? -4.121 -4.785 3.663 1.00 96.44 289 GLY A N 1
ATOM 2288 C CA . GLY A 1 289 ? -4.169 -5.643 2.477 1.00 96.44 289 GLY A CA 1
ATOM 2289 C C . GLY A 1 289 ? -5.428 -5.449 1.622 1.00 96.44 289 GLY A C 1
ATOM 2290 O O . GLY A 1 289 ? -5.420 -5.753 0.429 1.00 96.44 289 GLY A O 1
ATOM 2291 N N . GLY A 1 290 ? -6.506 -4.925 2.214 1.00 97.06 290 GLY A N 1
ATOM 2292 C CA . GLY A 1 290 ? -7.770 -4.608 1.549 1.00 97.06 290 GLY A CA 1
ATOM 2293 C C . GLY A 1 290 ? -7.884 -3.173 1.025 1.00 97.06 290 GLY A C 1
ATOM 2294 O O . GLY A 1 290 ? -8.934 -2.828 0.483 1.00 97.06 290 GLY A O 1
ATOM 2295 N N . LEU A 1 291 ? -6.849 -2.328 1.158 1.00 97.75 291 LEU A N 1
ATOM 2296 C CA . LEU A 1 291 ? -6.954 -0.894 0.845 1.00 97.75 291 LEU A CA 1
ATOM 2297 C C . LEU A 1 291 ? -7.482 -0.625 -0.567 1.00 97.75 291 LEU A C 1
ATOM 2299 O O . LEU A 1 291 ? -8.371 0.207 -0.734 1.00 97.75 291 LEU A O 1
ATOM 2303 N N . ALA A 1 292 ? -6.991 -1.355 -1.571 1.00 97.25 292 ALA A N 1
ATOM 2304 C CA . ALA A 1 292 ? -7.413 -1.172 -2.960 1.00 97.25 292 ALA A CA 1
ATOM 2305 C C . ALA A 1 292 ? -8.929 -1.322 -3.156 1.00 97.25 292 ALA A C 1
ATOM 2307 O O . ALA A 1 292 ? -9.518 -0.566 -3.924 1.00 97.25 292 ALA A O 1
ATOM 2308 N N . ASP A 1 293 ? -9.584 -2.226 -2.420 1.00 96.75 293 ASP A N 1
ATOM 2309 C CA . ASP A 1 293 ? -11.026 -2.481 -2.564 1.00 96.75 293 ASP A CA 1
ATOM 2310 C C . ASP A 1 293 ? -11.889 -1.279 -2.185 1.00 96.75 293 ASP A C 1
ATOM 2312 O O . ASP A 1 293 ? -13.042 -1.177 -2.605 1.00 96.75 293 ASP A O 1
ATOM 2316 N N . HIS A 1 294 ? -11.340 -0.347 -1.408 1.00 97.19 294 HIS A N 1
ATOM 2317 C CA . HIS A 1 294 ? -12.029 0.885 -1.053 1.00 97.19 294 HIS A CA 1
ATOM 2318 C C . HIS A 1 294 ? -12.023 1.918 -2.185 1.00 97.19 294 HIS A C 1
ATOM 2320 O O . HIS A 1 294 ? -12.944 2.732 -2.262 1.00 97.19 294 HIS A O 1
ATOM 2326 N N . PHE A 1 295 ? -11.028 1.866 -3.072 1.00 96.12 295 PHE A N 1
ATOM 2327 C CA . PHE A 1 295 ? -10.836 2.829 -4.159 1.00 96.12 295 PHE A CA 1
ATOM 2328 C C . PHE A 1 295 ? -11.298 2.304 -5.520 1.00 96.12 295 PHE A C 1
ATOM 2330 O O . PHE A 1 295 ? -11.392 3.073 -6.474 1.00 96.12 295 PHE A O 1
ATOM 2337 N N . LEU A 1 296 ? -11.614 1.013 -5.625 1.00 90.38 296 LEU A N 1
ATOM 2338 C CA . LEU A 1 296 ? -12.162 0.439 -6.845 1.00 90.38 296 LEU A CA 1
ATOM 2339 C C . LEU A 1 296 ? -13.638 0.830 -7.043 1.00 90.38 296 LEU A C 1
ATOM 2341 O O . LEU A 1 296 ? -14.404 0.890 -6.073 1.00 90.38 296 LEU A O 1
ATOM 2345 N N . PRO A 1 297 ? -14.079 1.056 -8.296 1.00 81.44 297 PRO A N 1
ATOM 2346 C CA . PRO A 1 297 ? -15.489 1.251 -8.587 1.00 81.44 297 PRO A CA 1
ATOM 2347 C C . PRO A 1 297 ? -16.273 0.032 -8.108 1.00 81.44 297 PRO A C 1
ATOM 2349 O O . PRO A 1 297 ? -15.934 -1.108 -8.436 1.00 81.44 297 PRO A O 1
ATOM 2352 N N . ARG A 1 298 ? -17.352 0.253 -7.353 1.00 72.81 298 ARG A N 1
ATOM 2353 C CA . ARG A 1 298 ? -18.283 -0.829 -7.029 1.00 72.81 298 ARG A CA 1
ATOM 2354 C C . ARG A 1 298 ? -18.945 -1.263 -8.323 1.00 72.81 298 ARG A C 1
ATOM 2356 O O . ARG A 1 298 ? -19.862 -0.593 -8.801 1.00 72.81 298 ARG A O 1
ATOM 2363 N N . VAL A 1 299 ? -18.472 -2.371 -8.885 1.00 66.62 299 VAL A N 1
ATOM 2364 C CA . VAL A 1 299 ? -19.169 -3.051 -9.971 1.00 66.62 299 VAL A CA 1
ATOM 2365 C C . VAL A 1 299 ? -20.538 -3.408 -9.407 1.00 66.62 299 VAL A C 1
ATOM 2367 O O . VAL A 1 299 ? -20.654 -4.272 -8.539 1.00 66.62 299 VAL A O 1
ATOM 2370 N N . HIS A 1 300 ? -21.564 -2.666 -9.815 1.00 51.81 300 HIS A N 1
ATOM 2371 C CA . HIS A 1 300 ? -22.936 -3.031 -9.511 1.00 51.81 300 HIS A CA 1
ATOM 2372 C C . HIS A 1 300 ? -23.179 -4.303 -10.311 1.00 51.81 300 HIS A C 1
ATOM 2374 O O . HIS A 1 300 ? -23.362 -4.243 -11.524 1.00 51.81 300 HIS A O 1
ATOM 2380 N N . THR A 1 301 ? -23.063 -5.460 -9.663 1.00 44.72 301 THR A N 1
ATOM 2381 C CA . THR A 1 301 ? -23.531 -6.704 -10.264 1.00 44.72 301 THR A CA 1
ATOM 2382 C C . THR A 1 301 ? -25.044 -6.560 -10.433 1.00 44.72 301 THR A C 1
ATOM 2384 O O . THR A 1 301 ? -25.706 -6.327 -9.415 1.00 44.72 301 THR A O 1
ATOM 2387 N N . PRO A 1 302 ? -25.559 -6.584 -11.676 1.00 50.09 302 PRO A N 1
ATOM 2388 C CA . PRO A 1 302 ? -26.981 -6.421 -11.959 1.00 50.09 302 PRO A CA 1
ATOM 2389 C C . PRO A 1 302 ? -27.825 -7.558 -11.377 1.00 50.09 302 PRO A C 1
ATOM 2391 O O . PRO A 1 302 ? -27.280 -8.672 -11.189 1.00 50.09 302 PRO A O 1
#

Organism: NCBI:txid34458

Radius of gyration: 24.16 Å; chains: 1; bounding box: 58×62×68 Å

Sequence (302 aa):
MQRPLQLQIYNTPDADVERLLTIAEMTNKYHFVSFEAWAMDALYNVISGLHGTPRAQYELGRCLSMWMKRLLEVALLCQHTKLLNYVAERWVERIIDRDLRPIHALDIADRSGIRELQGYAYFIQLLEMDDDFHPGVVEDGPKNSRWMSAFTLAGPHGNGNGGSSATERAGTPASLSCEHKDRLLSGHWSLSRLWERLQSKPPLFQQGDGCANHQQGCLATWTQVWQELGKSDSALKLPAADVPGRLRGMEQHLYLNGGLYAHLSRGLAPECRRSVIVALRKTIMDVEGGLADHFLPRVHTP

pLDDT: mean 87.7, std 16.67, range [33.97, 98.44]

Secondary structure (DSSP, 8-state):
-PPPGGGGGGSSTT--HHHHHHHHHHHHHTT-HHHHHHHHHHHHHHHTTTTSPPPTTT-TTTS-HHHHHHHHHHHHHTT-HHHHHHHHHHHHHHHHTTSS-THHHHHHHHHH--HHHHHHHHHHHHHH--TT----B----TTGGGSGGGGG---S--------------SPBP---HHHHHHHHHHHHHHHHHHHHHHHSPPP-PPPTT-TTIIIIIHHHHHHHHHHHTTSHHHHSS-TT-HHHHHHHHHHHHHH-HHHHHHHHHHS-HHHHHHHHHHHHHHHHHHHHTHHHHHS------

Foldseek 3Di:
DDDDPVLVVLLALPHDLVVLLVQLVVCLVVVVLVSNVSSLVSNCCNQVQVRHDHDQCSPLLRHALVVLLSQLVSCVSSVVVVSNVVSLVSVLVCLVVVQYQLLSLCVSCVVNVPLLSNLSSLLSQLQCADPVRFSAFRDRDPCRVPPVVVLPDDDPDDDDDDDPPPPPPPHHGRDDDPLSVVLSVLLQVLLLVVLVVCLQDPQDFDDFPPDPCCPPFLRVLLNVLSNVLCPDPQLVSGRSSVNLSSLVSSLVCCVVVPVSVVSNVVRDDPRSSVRSNVRSVVVSVVCSSCSSVSRDPPPPPD